Protein AF-A0A9P0MQC0-F1 (afdb_monomer_lite)

pLDDT: mean 71.89, std 24.65, range [34.47, 98.44]

Organism: Nezara viridula (NCBI:txid85310)

Foldseek 3Di:
DDDPPDPPPPPPPPPPPDPPDDDDDDDDPPPPPDDPPPDPPDDPPPPDDPDDDDDDPDDDDPDDDPPPPPDDPPPPPPPPPPPPPPDDPPPDPPDPPDPPDDDDPPPPPDDDDDPDDDDDDPPDPPPPPCPVVVVVVVVVVVCVVVVVVVVVVVVVVVVVVVVVVVVVVVVVVVVVVVVVVVVVVVVVVVVVVVVVVVVVVVVVVVVVVVVVVVVVVVVVVVVVVVVVVVVVVVVVVVVVVVVVVVVVVVVVVVVVVVVVVVVVVVVVVVVVVVVVVVVVD

Radius of gyration: 61.84 Å; chains: 1; bounding box: 119×53×212 Å

Structure (mmCIF, N/CA/C/O backbone):
data_AF-A0A9P0MQC0-F1
#
_entry.id   AF-A0A9P0MQC0-F1
#
loop_
_atom_site.group_PDB
_atom_site.id
_atom_site.type_symbol
_atom_site.label_atom_id
_atom_site.label_alt_id
_atom_site.label_comp_id
_atom_site.label_asym_id
_atom_site.label_entity_id
_atom_site.label_seq_id
_atom_site.pdbx_PDB_ins_code
_atom_site.Cartn_x
_atom_site.Cartn_y
_atom_site.Cartn_z
_atom_site.occupancy
_atom_site.B_iso_or_equiv
_atom_site.auth_seq_id
_atom_site.auth_comp_id
_atom_site.auth_asym_id
_atom_site.auth_atom_id
_atom_site.pdbx_PDB_model_num
ATOM 1 N N . MET A 1 1 ? 40.385 19.032 -12.160 1.00 47.50 1 MET A N 1
ATOM 2 C CA . MET A 1 1 ? 39.204 18.199 -11.876 1.00 47.50 1 MET A CA 1
ATOM 3 C C . MET A 1 1 ? 38.185 18.615 -12.908 1.00 47.50 1 MET A C 1
ATOM 5 O O . MET A 1 1 ? 37.696 19.729 -12.825 1.00 47.50 1 MET A O 1
ATOM 9 N N . ALA A 1 2 ? 38.098 17.849 -13.993 1.00 46.12 2 ALA A N 1
ATOM 10 C CA . ALA A 1 2 ? 37.191 18.139 -15.093 1.00 46.12 2 ALA A CA 1
ATOM 11 C C . ALA A 1 2 ? 35.882 17.422 -14.778 1.00 46.12 2 ALA A C 1
ATOM 13 O O . ALA A 1 2 ? 35.897 16.207 -14.591 1.00 46.12 2 ALA A O 1
ATOM 14 N N . ASP A 1 3 ? 34.808 18.191 -14.649 1.00 50.75 3 ASP A N 1
ATOM 15 C CA . ASP A 1 3 ? 33.467 17.667 -14.445 1.00 50.75 3 ASP A CA 1
ATOM 16 C C . ASP A 1 3 ? 33.065 16.854 -15.682 1.00 50.75 3 ASP A C 1
ATOM 18 O O . ASP A 1 3 ? 33.051 17.365 -16.806 1.00 50.75 3 ASP A O 1
ATOM 22 N N . GLU A 1 4 ? 32.795 15.565 -15.476 1.00 53.88 4 GLU A N 1
ATOM 23 C CA . GLU A 1 4 ? 32.241 14.675 -16.491 1.00 53.88 4 GLU A CA 1
ATOM 24 C C . GLU A 1 4 ? 30.843 15.171 -16.867 1.00 53.88 4 GLU A C 1
ATOM 26 O O . GLU A 1 4 ? 29.868 15.038 -16.126 1.00 53.88 4 GLU A O 1
ATOM 31 N N . ILE A 1 5 ? 30.761 15.783 -18.045 1.00 48.47 5 ILE A N 1
ATOM 32 C CA . ILE A 1 5 ? 29.510 16.162 -18.687 1.00 48.47 5 ILE A CA 1
ATOM 33 C C . ILE A 1 5 ? 28.820 14.862 -19.097 1.00 48.47 5 ILE A C 1
ATOM 35 O O . ILE A 1 5 ? 29.138 14.277 -20.128 1.00 48.47 5 ILE A O 1
ATOM 39 N N . ASN A 1 6 ? 27.893 14.401 -18.260 1.00 51.69 6 ASN A N 1
ATOM 40 C CA . ASN A 1 6 ? 27.004 13.285 -18.558 1.00 51.69 6 ASN A CA 1
ATOM 41 C C . ASN A 1 6 ? 26.183 13.640 -19.815 1.00 51.69 6 ASN A C 1
ATOM 43 O O . ASN A 1 6 ? 25.407 14.605 -19.760 1.00 51.69 6 ASN A O 1
ATOM 47 N N . PRO A 1 7 ? 26.322 12.927 -20.951 1.00 52.47 7 PRO A N 1
ATOM 48 C CA . PRO A 1 7 ? 25.478 13.159 -22.111 1.00 52.47 7 PRO A CA 1
ATOM 49 C C . PRO A 1 7 ? 24.080 12.624 -21.790 1.00 52.47 7 PRO A C 1
ATOM 51 O O . PRO A 1 7 ? 23.736 11.479 -22.068 1.00 52.47 7 PRO A O 1
ATOM 54 N N . SER A 1 8 ? 23.263 13.470 -21.161 1.00 47.59 8 SER A N 1
ATOM 55 C CA . SER A 1 8 ? 21.821 13.272 -21.063 1.00 47.59 8 SER A CA 1
ATOM 56 C C . SER A 1 8 ? 21.294 13.129 -22.487 1.00 47.59 8 SER A C 1
ATOM 58 O O . SER A 1 8 ? 21.223 14.116 -23.214 1.00 47.59 8 SER A O 1
ATOM 60 N N . CYS A 1 9 ? 21.002 11.900 -22.921 1.00 47.41 9 CYS A N 1
ATOM 61 C CA . CYS A 1 9 ? 20.267 11.650 -24.152 1.00 47.41 9 CYS A CA 1
ATOM 62 C C . CYS A 1 9 ? 18.858 12.224 -23.955 1.00 47.41 9 CYS A C 1
ATOM 64 O O . CYS A 1 9 ? 18.076 11.638 -23.198 1.00 47.41 9 CYS A O 1
ATOM 66 N N . PRO A 1 10 ? 18.494 13.347 -24.601 1.00 46.25 10 PRO A N 1
ATOM 67 C CA . PRO A 1 10 ? 17.162 13.893 -24.469 1.00 46.25 10 PRO A CA 1
ATOM 68 C C . PRO A 1 10 ? 16.253 13.046 -25.357 1.00 46.25 10 PRO A C 1
ATOM 70 O O . PRO A 1 10 ? 15.993 13.374 -26.514 1.00 46.25 10 PRO A O 1
ATOM 73 N N . ILE A 1 11 ? 15.786 11.912 -24.839 1.00 48.28 11 ILE A N 1
ATOM 74 C CA . ILE A 1 11 ? 14.646 11.231 -25.436 1.00 48.28 11 ILE A CA 1
ATOM 75 C C . ILE A 1 11 ? 13.421 12.009 -24.959 1.00 48.28 11 ILE A C 1
ATOM 77 O O . ILE A 1 11 ? 12.886 11.765 -23.880 1.00 48.28 11 ILE A O 1
ATOM 81 N N . HIS A 1 12 ? 12.997 12.996 -25.750 1.00 40.16 12 HIS A N 1
ATOM 82 C CA . HIS A 1 12 ? 11.648 13.543 -25.653 1.00 40.16 12 HIS A CA 1
ATOM 83 C C . HIS A 1 12 ? 10.663 12.449 -26.073 1.00 40.16 12 HIS A C 1
ATOM 85 O O . HIS A 1 12 ? 10.213 12.398 -27.216 1.00 40.16 12 HIS A O 1
ATOM 91 N N . ILE A 1 13 ? 10.334 11.555 -25.140 1.00 44.53 13 ILE A N 1
ATOM 92 C CA . ILE A 1 13 ? 9.117 10.759 -25.234 1.00 44.53 13 ILE A CA 1
ATOM 93 C C . ILE A 1 13 ? 7.990 11.752 -24.965 1.00 44.53 13 ILE A C 1
ATOM 95 O O . ILE A 1 13 ? 7.677 12.064 -23.818 1.00 44.53 13 ILE A O 1
ATOM 99 N N . LYS A 1 14 ? 7.432 12.333 -26.033 1.00 37.75 14 LYS A N 1
ATOM 100 C CA . LYS A 1 14 ? 6.115 12.955 -25.936 1.00 37.75 14 LYS A CA 1
ATOM 101 C C . LYS A 1 14 ? 5.183 11.841 -25.479 1.00 37.75 14 LYS A C 1
ATOM 103 O O . LYS A 1 14 ? 4.999 10.879 -26.220 1.00 37.75 14 LYS A O 1
ATOM 108 N N . MET A 1 15 ? 4.653 11.947 -24.264 1.00 38.06 15 MET A N 1
ATOM 109 C CA . MET A 1 15 ? 3.457 11.195 -23.916 1.00 38.06 15 MET A CA 1
ATOM 110 C C . MET A 1 15 ? 2.392 11.681 -24.895 1.00 38.06 15 MET A C 1
ATOM 112 O O . MET A 1 15 ? 1.961 12.829 -24.828 1.00 38.06 15 MET A O 1
ATOM 116 N N . VAL A 1 16 ? 2.120 10.873 -25.915 1.00 38.28 16 VAL A N 1
ATOM 117 C CA . VAL A 1 16 ? 1.027 11.123 -26.844 1.00 38.28 16 VAL A CA 1
ATOM 118 C C . VAL A 1 16 ? -0.228 10.902 -26.018 1.00 38.28 16 VAL A C 1
ATOM 120 O O . VAL A 1 16 ? -0.514 9.773 -25.632 1.00 38.28 16 VAL A O 1
ATOM 123 N N . GLU A 1 17 ? -0.919 11.991 -25.684 1.00 41.72 17 GLU A N 1
ATOM 124 C CA . GLU A 1 17 ? -2.323 11.924 -25.297 1.00 41.72 17 GLU A CA 1
ATOM 125 C C . GLU A 1 17 ? -3.046 11.148 -26.399 1.00 41.72 17 GLU A C 1
ATOM 127 O O . GLU A 1 17 ? -2.961 11.504 -27.576 1.00 41.72 17 GLU A O 1
ATOM 132 N N . GLU A 1 18 ? -3.672 10.035 -26.030 1.00 39.91 18 GLU A N 1
ATOM 133 C CA . GLU A 1 18 ? -4.422 9.188 -26.946 1.00 39.91 18 GLU A CA 1
ATOM 134 C C . GLU A 1 18 ? -5.561 9.996 -27.587 1.00 39.91 18 GLU A C 1
ATOM 136 O O . GLU A 1 18 ? -6.653 10.137 -27.033 1.00 39.91 18 GLU A O 1
ATOM 141 N N . GLU A 1 19 ? -5.332 10.518 -28.795 1.00 42.25 19 GLU A N 1
ATOM 142 C CA . GLU A 1 19 ? -6.420 10.854 -29.704 1.00 42.25 19 GLU A CA 1
ATOM 143 C C . GLU A 1 19 ? -7.171 9.556 -30.014 1.00 42.25 19 GLU A C 1
ATOM 145 O O . GLU A 1 19 ? -6.673 8.663 -30.702 1.00 42.25 19 GLU A O 1
ATOM 150 N N . LYS A 1 20 ? -8.389 9.446 -29.475 1.00 40.62 20 LYS A N 1
ATOM 151 C CA . LYS A 1 20 ? -9.342 8.378 -29.784 1.00 40.62 20 LYS A CA 1
ATOM 152 C C . LYS A 1 20 ? -9.687 8.423 -31.270 1.00 40.62 20 LYS A C 1
ATOM 154 O O . LYS A 1 20 ? -10.609 9.123 -31.689 1.00 40.62 20 LYS A O 1
ATOM 159 N N . ILE A 1 21 ? -8.963 7.652 -32.070 1.00 38.53 21 ILE A N 1
ATOM 160 C CA . ILE A 1 21 ? -9.333 7.379 -33.453 1.00 38.53 21 ILE A CA 1
ATOM 161 C C . ILE A 1 21 ? -10.473 6.355 -33.427 1.00 38.53 21 ILE A C 1
ATOM 163 O O . ILE A 1 21 ? -10.262 5.166 -33.194 1.00 38.53 21 ILE A O 1
ATOM 167 N N . TYR A 1 22 ? -11.697 6.834 -33.650 1.00 42.88 22 TYR A N 1
ATOM 168 C CA . TYR A 1 22 ? -12.866 5.994 -33.892 1.00 42.88 22 TYR A CA 1
ATOM 169 C C . TYR A 1 22 ? -12.752 5.354 -35.281 1.00 42.88 22 TYR A C 1
ATOM 171 O O . TYR A 1 22 ? -12.875 6.038 -36.298 1.00 42.88 22 TYR A O 1
ATOM 179 N N . PHE A 1 23 ? -12.558 4.038 -35.320 1.00 37.25 23 PHE A N 1
ATOM 180 C CA . PHE A 1 23 ? -12.848 3.216 -36.493 1.00 37.25 23 PHE A CA 1
ATOM 181 C C . PHE A 1 23 ? -14.046 2.313 -36.195 1.00 37.25 23 PHE A C 1
ATOM 183 O O . PHE A 1 23 ? -14.257 1.894 -35.061 1.00 37.25 23 PHE A O 1
ATOM 190 N N . GLY A 1 24 ? -14.864 2.129 -37.229 1.00 44.16 24 GLY A N 1
ATOM 191 C CA . GLY A 1 24 ? -16.259 1.728 -37.141 1.00 44.16 24 GL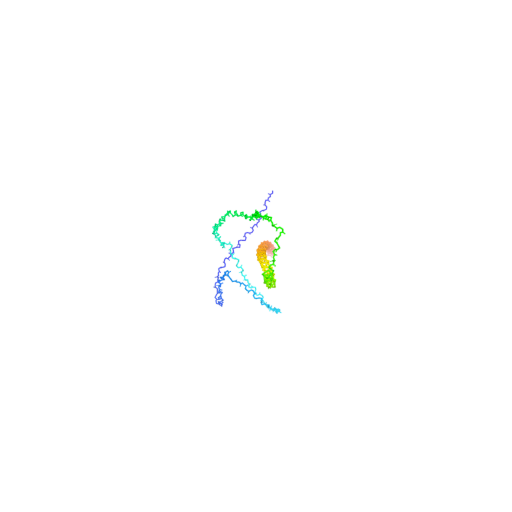Y A CA 1
ATOM 192 C C . GLY A 1 24 ? -16.535 0.302 -36.671 1.00 44.16 24 GLY A C 1
ATOM 193 O O . GLY A 1 24 ? -15.700 -0.594 -36.762 1.00 44.16 24 GLY A O 1
ATOM 194 N N . ASP A 1 25 ? -17.789 0.165 -36.245 1.00 50.53 25 ASP A N 1
ATOM 195 C CA . ASP A 1 25 ? -18.644 -1.018 -36.288 1.00 50.53 25 ASP A CA 1
ATOM 196 C C . ASP A 1 25 ? -18.106 -2.305 -35.660 1.00 50.53 25 ASP A C 1
ATOM 198 O O . ASP A 1 25 ? -17.910 -3.283 -36.365 1.00 50.53 25 ASP A O 1
ATOM 202 N N . HIS A 1 26 ? -17.993 -2.351 -34.327 1.00 41.09 26 HIS A N 1
ATOM 203 C CA . HIS A 1 26 ? -18.242 -3.580 -33.563 1.00 41.09 26 HIS A CA 1
ATOM 204 C C . HIS A 1 26 ? -18.725 -3.259 -32.137 1.00 41.09 26 HIS A C 1
ATOM 206 O O . HIS A 1 26 ? -18.062 -2.550 -31.386 1.00 41.09 26 HIS A O 1
ATOM 212 N N . ASP A 1 27 ? -19.917 -3.773 -31.823 1.00 41.66 27 ASP A N 1
ATOM 213 C CA . ASP A 1 27 ? -20.561 -3.968 -30.519 1.00 41.66 27 ASP A CA 1
ATOM 214 C C . ASP A 1 27 ? -20.263 -2.948 -29.408 1.00 41.66 27 ASP A C 1
ATOM 216 O O . ASP A 1 27 ? -19.303 -3.038 -28.643 1.00 41.66 27 ASP A O 1
ATOM 220 N N . HIS A 1 28 ? -21.198 -2.007 -29.258 1.00 37.66 28 HIS A N 1
ATOM 221 C CA . HIS A 1 28 ? -21.284 -1.105 -28.118 1.00 37.66 28 HIS A CA 1
ATOM 222 C C . HIS A 1 28 ? -21.472 -1.882 -26.807 1.00 37.66 28 HIS A C 1
ATOM 224 O O . HIS A 1 28 ? -22.593 -2.185 -26.393 1.00 37.66 28 HIS A O 1
ATOM 230 N N . VAL A 1 29 ? -20.376 -2.126 -26.090 1.00 38.38 29 VAL A N 1
ATOM 231 C CA . VAL A 1 29 ? -20.431 -2.328 -24.641 1.00 38.38 29 VAL A CA 1
ATOM 232 C C . VAL A 1 29 ? -20.720 -0.962 -24.024 1.00 38.38 29 VAL A C 1
ATOM 234 O O . VAL A 1 29 ? -19.830 -0.133 -23.847 1.00 38.38 29 VAL A O 1
ATOM 237 N N . HIS A 1 30 ? -21.995 -0.703 -23.730 1.00 34.47 30 HIS A N 1
ATOM 238 C CA . HIS A 1 30 ? -22.385 0.385 -22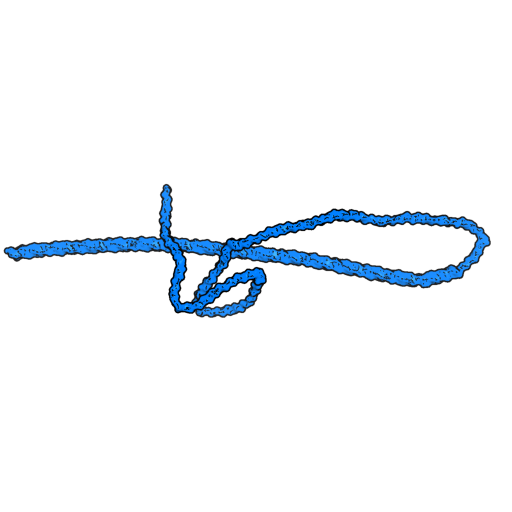.841 1.00 34.47 30 HIS A CA 1
ATOM 239 C C . HIS A 1 30 ? -21.794 0.106 -21.458 1.00 34.47 30 HIS A C 1
ATOM 241 O O . HIS A 1 30 ? -22.385 -0.598 -20.641 1.00 34.47 30 HIS A O 1
ATOM 247 N N . MET A 1 31 ? -20.617 0.662 -21.195 1.00 39.50 31 MET A N 1
ATOM 248 C CA . MET A 1 31 ? -20.091 0.759 -19.846 1.00 39.50 31 MET A CA 1
ATOM 249 C C . MET A 1 31 ? -20.909 1.842 -19.139 1.00 39.50 31 MET A C 1
ATOM 251 O O . MET A 1 31 ? -20.665 3.038 -19.295 1.00 39.50 31 MET A O 1
ATOM 255 N N . LYS A 1 32 ? -21.972 1.420 -18.448 1.00 37.88 32 LYS A N 1
ATOM 256 C CA . LYS A 1 32 ? -22.664 2.277 -17.490 1.00 37.88 32 LYS A CA 1
ATOM 257 C C . LYS A 1 32 ? -21.665 2.596 -16.386 1.00 37.88 32 LYS A C 1
ATOM 259 O O . LYS A 1 32 ? -21.250 1.708 -15.651 1.00 37.88 32 LYS A O 1
ATOM 264 N N . GLN A 1 33 ? -21.268 3.855 -16.310 1.00 41.78 33 GLN A N 1
ATOM 265 C CA . GLN A 1 33 ? -20.606 4.405 -15.142 1.00 41.78 33 GLN A CA 1
ATOM 266 C C . GLN A 1 33 ? -21.682 4.506 -14.055 1.00 41.78 33 GLN A C 1
ATOM 268 O O . GLN A 1 33 ? -22.470 5.448 -14.036 1.00 41.78 33 GLN A O 1
ATOM 273 N N . GLU A 1 34 ? -21.808 3.464 -13.236 1.00 37.22 34 GLU A N 1
ATOM 274 C CA . GLU A 1 34 ? -22.565 3.550 -11.991 1.00 37.22 34 GLU A CA 1
ATOM 275 C C . GLU A 1 34 ? -21.700 4.343 -11.008 1.00 37.22 34 GLU A C 1
ATOM 277 O O . GLU A 1 34 ? -20.669 3.865 -10.538 1.00 37.22 34 GLU A O 1
ATOM 282 N N . GLU A 1 35 ? -22.080 5.600 -10.768 1.00 35.62 35 GLU A N 1
ATOM 283 C CA . GLU A 1 35 ? -21.571 6.375 -9.640 1.00 35.62 35 GLU A CA 1
ATOM 284 C C . GLU A 1 35 ? -21.879 5.601 -8.358 1.00 35.62 35 GLU A C 1
ATOM 286 O O . GLU A 1 35 ? -23.035 5.441 -7.962 1.00 35.62 35 GLU A O 1
ATOM 291 N N . LEU A 1 36 ? -20.828 5.089 -7.720 1.00 36.19 36 LEU A N 1
ATOM 292 C CA . LEU A 1 36 ? -20.925 4.449 -6.421 1.00 36.19 36 LEU A CA 1
ATOM 293 C C . LEU A 1 36 ? -21.107 5.555 -5.369 1.00 36.19 36 LEU A C 1
ATOM 295 O O . LEU A 1 36 ? -20.140 6.086 -4.826 1.00 36.19 36 LEU A O 1
ATOM 299 N N . ILE A 1 37 ? -22.358 5.938 -5.117 1.00 35.94 37 ILE A N 1
ATOM 300 C CA . ILE A 1 37 ? -22.724 6.769 -3.967 1.00 35.94 37 ILE A CA 1
ATOM 301 C C . ILE A 1 37 ? -22.569 5.880 -2.731 1.00 35.94 37 ILE A C 1
ATOM 303 O O . ILE A 1 37 ? -23.390 5.001 -2.471 1.00 35.94 37 ILE A O 1
ATOM 307 N N . ILE A 1 38 ? -21.464 6.052 -2.008 1.00 36.72 38 ILE A N 1
ATOM 308 C CA . ILE A 1 38 ? -21.244 5.386 -0.725 1.00 36.72 38 ILE A CA 1
ATOM 309 C C . ILE A 1 38 ? -22.009 6.190 0.329 1.00 36.72 38 ILE A C 1
ATOM 311 O O . ILE A 1 38 ? -21.487 7.159 0.874 1.00 36.72 38 ILE A O 1
ATOM 315 N N . ASP A 1 39 ? -23.252 5.792 0.599 1.00 35.53 39 ASP A N 1
ATOM 316 C CA . ASP A 1 39 ? -23.984 6.255 1.779 1.00 35.53 39 ASP A CA 1
ATOM 317 C C . ASP A 1 39 ? -23.298 5.697 3.038 1.00 35.53 39 ASP A C 1
ATOM 319 O O . ASP A 1 39 ? -23.148 4.477 3.197 1.00 35.53 39 ASP A O 1
ATOM 323 N N . GLU A 1 40 ? -22.903 6.597 3.944 1.00 48.53 40 GLU A N 1
ATOM 324 C CA . GLU A 1 40 ? -22.130 6.339 5.173 1.00 48.53 40 GLU A CA 1
ATOM 325 C C . GLU A 1 40 ? -22.808 5.377 6.178 1.00 48.53 40 GLU A C 1
ATOM 327 O O . GLU A 1 40 ? -22.198 4.991 7.175 1.00 48.53 40 GLU A O 1
ATOM 332 N N . GLU A 1 41 ? -24.035 4.920 5.913 1.00 46.44 41 GLU A N 1
ATOM 333 C CA . GLU A 1 41 ? -24.783 3.987 6.772 1.00 46.44 41 GLU A CA 1
ATOM 334 C C . GLU A 1 41 ? -24.812 2.530 6.269 1.00 46.44 41 GLU A C 1
ATOM 336 O O . GLU A 1 41 ? -25.370 1.645 6.927 1.00 46.44 41 GLU A O 1
ATOM 341 N N . SER A 1 42 ? -24.192 2.223 5.129 1.00 40.66 42 SER A N 1
ATOM 342 C CA . SER A 1 42 ? -24.232 0.867 4.569 1.00 40.66 42 SER A CA 1
ATOM 343 C C . SER A 1 42 ? -23.200 -0.072 5.227 1.00 40.66 42 SER A C 1
ATOM 345 O O . SER A 1 42 ? -22.034 -0.169 4.847 1.00 40.66 42 SER A O 1
ATOM 347 N N . MET A 1 43 ? -23.645 -0.815 6.250 1.00 43.34 43 MET A N 1
ATOM 348 C CA . MET A 1 43 ? -22.911 -1.961 6.801 1.00 43.34 43 MET A CA 1
ATOM 349 C C . MET A 1 43 ? -22.615 -2.978 5.689 1.00 43.34 43 MET A C 1
ATOM 351 O O . MET A 1 43 ? -23.521 -3.638 5.179 1.00 43.34 43 MET A O 1
ATOM 355 N N . ILE A 1 44 ? -21.336 -3.163 5.360 1.00 38.41 44 ILE A N 1
ATOM 356 C CA . ILE A 1 44 ? -20.878 -4.251 4.492 1.00 38.41 44 ILE A CA 1
ATOM 357 C C . ILE A 1 44 ? -21.123 -5.576 5.228 1.00 38.41 44 ILE A C 1
ATOM 359 O O . ILE A 1 44 ? -20.325 -6.009 6.064 1.00 38.41 44 ILE A O 1
ATOM 363 N N . ALA A 1 45 ? -22.243 -6.230 4.929 1.00 39.16 45 ALA A N 1
ATOM 364 C CA . ALA A 1 45 ? -22.458 -7.624 5.275 1.00 39.16 45 ALA A CA 1
ATOM 365 C C . ALA A 1 45 ? -21.620 -8.483 4.319 1.00 39.16 45 ALA A C 1
ATOM 367 O O . ALA A 1 45 ? -22.057 -8.829 3.223 1.00 39.16 45 ALA A O 1
ATOM 368 N N . VAL A 1 46 ? -20.394 -8.817 4.729 1.00 36.69 46 VAL A N 1
ATOM 369 C CA . VAL A 1 46 ? -19.576 -9.824 4.043 1.00 36.69 46 VAL A CA 1
ATOM 370 C C . VAL A 1 46 ? -20.228 -11.184 4.285 1.00 36.69 46 VAL A C 1
ATOM 372 O O . VAL A 1 46 ? -19.991 -11.840 5.299 1.00 36.69 46 VAL A O 1
ATOM 375 N N . LYS A 1 47 ? -21.110 -11.588 3.373 1.00 36.38 47 LYS A N 1
ATOM 376 C CA . LYS A 1 47 ? -21.638 -12.947 3.320 1.00 36.38 47 LYS A CA 1
ATOM 377 C C . LYS A 1 47 ? -20.560 -13.807 2.660 1.00 36.38 47 LYS A C 1
ATOM 379 O O . LYS A 1 47 ? -20.372 -13.744 1.453 1.00 36.38 47 LYS A O 1
ATOM 384 N N . GLY A 1 48 ? -19.792 -14.524 3.477 1.00 39.53 48 GLY A N 1
ATOM 385 C CA . GLY A 1 48 ? -18.812 -15.492 2.995 1.00 39.53 48 GLY A CA 1
ATOM 386 C C . GLY A 1 48 ? -19.532 -16.658 2.330 1.00 39.53 48 GLY A C 1
ATOM 387 O O . GLY A 1 48 ? -20.113 -17.492 3.020 1.00 39.53 48 GLY A O 1
ATOM 388 N N . GLU A 1 49 ? -19.522 -16.685 1.003 1.00 37.84 49 GLU A N 1
ATOM 389 C CA . GLU A 1 49 ? -19.788 -17.894 0.233 1.00 37.84 49 GLU A CA 1
ATOM 390 C C . GLU A 1 49 ? -18.435 -18.572 -0.008 1.00 37.84 49 GLU A C 1
ATOM 392 O O . GLU A 1 49 ? -17.544 -18.026 -0.655 1.00 37.84 49 GLU A O 1
ATOM 397 N N . GLU A 1 50 ? -18.251 -19.728 0.631 1.00 43.16 50 GLU A N 1
ATOM 398 C CA . GLU A 1 50 ? -17.138 -20.638 0.375 1.00 43.16 50 GLU A CA 1
ATOM 399 C C . GLU A 1 50 ? -17.369 -21.270 -1.000 1.00 43.16 50 GLU A C 1
ATOM 401 O O . GLU A 1 50 ? -18.166 -22.194 -1.149 1.00 43.16 50 GLU A O 1
ATOM 406 N N . GLU A 1 51 ? -16.711 -20.724 -2.020 1.00 43.28 51 GLU A N 1
ATOM 407 C CA . GLU A 1 51 ? -16.711 -21.292 -3.363 1.00 43.28 51 GLU A CA 1
ATOM 408 C C . GLU A 1 51 ? -15.552 -22.297 -3.467 1.00 43.28 51 GLU A C 1
ATOM 410 O O . GLU A 1 51 ? -14.371 -21.940 -3.408 1.00 43.28 51 GLU A O 1
ATOM 415 N N . GLU A 1 52 ? -15.895 -23.584 -3.552 1.00 43.44 52 GLU A N 1
ATOM 416 C CA . GLU A 1 52 ? -14.949 -24.663 -3.828 1.00 43.44 52 GLU A CA 1
ATOM 417 C C . GLU A 1 52 ? -14.357 -24.471 -5.232 1.00 43.44 52 GLU A C 1
ATOM 419 O O . GLU A 1 52 ? -15.027 -24.643 -6.250 1.00 43.44 52 GLU A O 1
ATOM 424 N N . VAL A 1 53 ? -13.078 -24.097 -5.291 1.00 44.75 53 VAL A N 1
ATOM 425 C CA . VAL A 1 53 ? -12.341 -23.933 -6.548 1.00 44.75 53 VAL A CA 1
ATOM 426 C C . VAL A 1 53 ? -11.968 -25.311 -7.102 1.00 44.75 53 VAL A C 1
ATOM 428 O O . VAL A 1 53 ? -10.966 -25.913 -6.707 1.00 44.75 53 VAL A O 1
ATOM 431 N N . GLU A 1 54 ? -12.760 -25.811 -8.053 1.00 42.50 54 GLU A N 1
ATOM 432 C CA . GLU A 1 54 ? -12.340 -26.888 -8.953 1.00 42.50 54 GLU A CA 1
ATOM 433 C C . GLU A 1 54 ? -11.265 -26.364 -9.918 1.00 42.50 54 GLU A C 1
ATOM 435 O O . GLU A 1 54 ? -11.500 -25.524 -10.789 1.00 42.50 54 GLU A O 1
ATOM 440 N N . ASN A 1 55 ? -10.048 -26.883 -9.757 1.00 41.91 55 ASN A N 1
ATOM 441 C CA . ASN A 1 55 ? -8.906 -26.586 -10.614 1.00 41.91 55 ASN A CA 1
ATOM 442 C C . ASN A 1 55 ? -9.117 -27.156 -12.023 1.00 41.91 55 ASN A C 1
ATOM 444 O O . ASN A 1 55 ? -8.770 -28.309 -12.284 1.00 41.91 55 ASN A O 1
ATOM 448 N N . ASN A 1 56 ? -9.607 -26.332 -12.949 1.00 43.75 56 ASN A N 1
ATOM 449 C CA . ASN A 1 56 ? -9.586 -26.647 -14.373 1.00 43.75 56 ASN A CA 1
ATOM 450 C C . ASN A 1 56 ? -8.421 -25.916 -15.059 1.00 43.75 56 ASN A C 1
ATOM 452 O O . ASN A 1 56 ? -8.404 -24.695 -15.210 1.00 43.75 56 ASN A O 1
ATOM 456 N N . TYR A 1 57 ? -7.407 -26.693 -15.439 1.00 48.12 57 TYR A N 1
ATOM 457 C CA . TYR A 1 57 ? -6.240 -26.244 -16.192 1.00 48.12 57 TYR A CA 1
ATOM 458 C C . TYR A 1 57 ? -6.639 -25.917 -17.637 1.00 48.12 57 TYR A C 1
ATOM 460 O O . TYR A 1 57 ? -7.081 -26.799 -18.370 1.00 48.12 57 TYR A O 1
ATOM 468 N N . GLY A 1 58 ? -6.381 -24.682 -18.071 1.00 50.34 58 GLY A N 1
ATOM 469 C CA . GLY A 1 58 ? -6.325 -24.325 -19.491 1.00 50.34 58 GLY A CA 1
ATOM 470 C C . GLY A 1 58 ? -7.363 -23.294 -19.917 1.00 50.34 58 GLY A C 1
ATOM 471 O O . GLY A 1 58 ? -8.413 -23.632 -20.447 1.00 50.34 58 GLY A O 1
ATOM 472 N N . GLY A 1 59 ? -7.029 -22.017 -19.760 1.00 45.12 59 GLY A N 1
ATOM 473 C CA . GLY A 1 59 ? -7.813 -20.927 -20.328 1.00 45.12 59 GLY A CA 1
ATOM 474 C C . GLY A 1 59 ? -7.081 -19.609 -20.153 1.00 45.12 59 GLY A C 1
ATOM 475 O O . GLY A 1 59 ? -6.695 -19.262 -19.044 1.00 45.12 59 GLY A O 1
ATOM 476 N N . HIS A 1 60 ? -6.831 -18.920 -21.263 1.00 45.41 60 HIS A N 1
ATOM 477 C CA . HIS A 1 60 ? -6.124 -17.646 -21.332 1.00 45.41 60 HIS A CA 1
ATOM 478 C C . HIS A 1 60 ? -6.616 -16.652 -20.269 1.00 45.41 60 HIS A C 1
ATOM 480 O O . HIS A 1 60 ? -7.779 -16.252 -20.265 1.00 45.41 60 HIS A O 1
ATOM 486 N N . ALA A 1 61 ? -5.708 -16.243 -19.382 1.00 40.50 61 ALA A N 1
ATOM 487 C CA . ALA A 1 61 ? -5.961 -15.208 -18.395 1.00 40.50 61 ALA A CA 1
ATOM 488 C C . ALA A 1 61 ? -6.052 -13.846 -19.098 1.00 40.50 61 ALA A C 1
ATOM 490 O O . ALA A 1 61 ? -5.036 -13.234 -19.424 1.00 40.50 61 ALA A O 1
ATOM 491 N N . ASN A 1 62 ? -7.275 -13.370 -19.329 1.00 43.47 62 ASN A N 1
ATOM 492 C CA . ASN A 1 62 ? -7.525 -11.950 -19.546 1.00 43.47 62 ASN A CA 1
ATOM 493 C C . ASN A 1 62 ? -7.462 -11.263 -18.181 1.00 43.47 62 ASN A C 1
ATOM 495 O O . ASN A 1 62 ? -8.407 -11.324 -17.395 1.00 43.47 62 ASN A O 1
ATOM 499 N N . VAL A 1 63 ? -6.324 -10.636 -17.896 1.00 43.59 63 VAL A N 1
ATOM 500 C CA . VAL A 1 63 ? -6.155 -9.759 -16.737 1.00 43.59 63 VAL A CA 1
ATOM 501 C C . VAL A 1 63 ? -6.981 -8.502 -17.000 1.00 43.59 63 VAL A C 1
ATOM 503 O O . VAL A 1 63 ? -6.581 -7.635 -17.773 1.00 43.59 63 VAL A O 1
ATOM 506 N N . LYS A 1 64 ? -8.170 -8.418 -16.396 1.00 47.69 64 LYS A N 1
ATOM 507 C CA . LYS A 1 64 ? -8.894 -7.151 -16.286 1.00 47.69 64 LYS A CA 1
ATOM 508 C C . LYS A 1 64 ? -8.142 -6.285 -15.278 1.00 47.69 64 LYS A C 1
ATOM 510 O O . LYS A 1 64 ? -8.081 -6.626 -14.101 1.00 47.69 64 LYS A O 1
ATOM 515 N N . HIS A 1 65 ? -7.546 -5.196 -15.750 1.00 42.97 65 HIS A N 1
ATOM 516 C CA . HIS A 1 65 ? -7.082 -4.121 -14.883 1.00 42.97 65 HIS A CA 1
ATOM 517 C C . HIS A 1 65 ? -8.314 -3.404 -14.319 1.00 42.97 65 HIS A C 1
ATOM 519 O O . HIS A 1 65 ? -8.936 -2.602 -15.007 1.00 42.97 65 HIS A O 1
ATOM 525 N N . GLU A 1 66 ? -8.692 -3.722 -13.083 1.00 46.94 66 GLU A N 1
ATOM 526 C CA . GLU A 1 66 ? -9.487 -2.801 -12.273 1.00 46.94 66 GLU A CA 1
ATOM 527 C C . GLU A 1 66 ? -8.551 -1.681 -11.813 1.00 46.94 66 GLU A C 1
ATOM 529 O O . GLU A 1 66 ? -7.659 -1.882 -10.985 1.00 46.94 66 GLU A O 1
ATOM 534 N N . GLU A 1 67 ? -8.712 -0.503 -12.409 1.00 44.44 67 GLU A N 1
ATOM 535 C CA . GLU A 1 67 ? -8.096 0.720 -11.913 1.00 44.44 67 GLU A CA 1
ATOM 536 C C . GLU A 1 67 ? -8.752 1.080 -10.577 1.00 44.44 67 GLU A C 1
ATOM 538 O O . GLU A 1 67 ? -9.876 1.577 -10.513 1.00 44.44 67 GLU A O 1
ATOM 543 N N . LEU A 1 68 ? -8.040 0.805 -9.484 1.00 52.00 68 LEU A N 1
ATOM 544 C CA . LEU A 1 68 ? -8.342 1.368 -8.173 1.00 52.00 68 LEU A CA 1
ATOM 545 C C . LEU A 1 68 ? -8.111 2.883 -8.243 1.00 52.00 68 LEU A C 1
ATOM 547 O O . LEU A 1 68 ? -6.996 3.361 -8.028 1.00 52.00 68 LEU A O 1
ATOM 551 N N . LEU A 1 69 ? -9.171 3.630 -8.553 1.00 45.19 69 LEU A N 1
ATOM 552 C CA . LEU A 1 69 ? -9.245 5.073 -8.339 1.00 45.19 69 LEU A CA 1
ATOM 553 C C . LEU A 1 69 ? -9.082 5.335 -6.838 1.00 45.19 69 LEU A C 1
ATOM 555 O O . LEU A 1 69 ? -10.007 5.168 -6.046 1.00 45.19 69 LEU A O 1
ATOM 559 N N . ILE A 1 70 ? -7.863 5.699 -6.443 1.00 57.41 70 ILE A N 1
ATOM 560 C CA . ILE A 1 70 ? -7.591 6.285 -5.135 1.00 57.41 70 ILE A CA 1
ATOM 561 C C . ILE A 1 70 ? -8.174 7.702 -5.204 1.00 57.41 70 ILE A C 1
ATOM 563 O O . ILE A 1 70 ? -7.711 8.467 -6.048 1.00 57.41 70 ILE A O 1
ATOM 567 N N . PRO A 1 71 ? -9.185 8.057 -4.393 1.00 49.97 71 PRO A N 1
ATOM 568 C CA . PRO A 1 71 ? -9.722 9.411 -4.397 1.00 49.97 71 PRO A CA 1
ATOM 569 C C . PRO A 1 71 ? -8.612 10.400 -4.027 1.00 49.97 71 PRO A C 1
ATOM 571 O O . PRO A 1 71 ? -7.889 10.188 -3.049 1.00 49.97 71 PRO A O 1
ATOM 574 N N . ASP A 1 72 ? -8.467 11.443 -4.844 1.00 46.16 72 ASP A N 1
ATOM 575 C CA . ASP A 1 72 ? -7.469 12.493 -4.666 1.00 46.16 72 ASP A CA 1
ATOM 576 C C . ASP A 1 72 ? -7.617 13.156 -3.289 1.00 46.16 72 ASP A C 1
ATOM 578 O O . ASP A 1 72 ? -8.716 13.482 -2.835 1.00 46.16 72 ASP A O 1
ATOM 582 N N . GLU A 1 73 ? -6.483 13.366 -2.619 1.00 53.94 73 GLU A N 1
ATOM 583 C CA . GLU A 1 73 ? -6.367 13.834 -1.229 1.00 53.94 73 GLU A CA 1
ATOM 584 C C . GLU A 1 73 ? -6.823 15.299 -1.007 1.00 53.94 73 GLU A C 1
ATOM 586 O O . GLU A 1 73 ? -6.576 15.869 0.056 1.00 53.94 73 GLU A O 1
ATOM 591 N N . GLU A 1 74 ? -7.517 15.918 -1.968 1.00 48.03 74 GLU A N 1
ATOM 592 C CA . GLU A 1 74 ? -7.999 17.305 -1.882 1.00 48.03 74 GLU A CA 1
ATOM 593 C C . GLU A 1 74 ? -9.457 17.445 -1.420 1.00 48.03 74 GLU A C 1
ATOM 595 O O . GLU A 1 74 ? -9.881 18.547 -1.066 1.00 48.03 74 GLU A O 1
ATOM 600 N N . SER A 1 75 ? -10.223 16.356 -1.288 1.00 49.06 75 SER A N 1
ATOM 601 C CA . SER A 1 75 ? -11.512 16.396 -0.581 1.00 49.06 75 SER A CA 1
ATOM 602 C C . SER A 1 75 ? -11.305 16.290 0.937 1.00 49.06 75 SER A C 1
ATOM 604 O O . SER A 1 75 ? -11.820 15.388 1.603 1.00 49.06 75 SER A O 1
ATOM 606 N N . MET A 1 76 ? -10.524 17.212 1.504 1.00 44.12 76 MET A N 1
ATOM 607 C CA . MET A 1 76 ? -10.578 17.499 2.933 1.00 44.12 76 MET A CA 1
ATOM 608 C C . MET A 1 76 ? -11.973 18.046 3.234 1.00 44.12 76 MET A C 1
ATOM 610 O O . MET A 1 76 ? -12.256 19.228 3.030 1.00 44.12 76 MET A O 1
ATOM 614 N N . ILE A 1 77 ? -12.854 17.186 3.742 1.00 44.75 77 ILE A N 1
ATOM 615 C CA . ILE A 1 77 ? -14.018 17.633 4.499 1.00 44.75 77 ILE A CA 1
ATOM 616 C C . ILE A 1 77 ? -13.443 18.352 5.719 1.00 44.75 77 ILE A C 1
ATOM 618 O O . ILE A 1 77 ? -13.037 17.737 6.704 1.00 44.75 77 ILE A O 1
ATOM 622 N N . VAL A 1 78 ? -13.345 19.677 5.618 1.00 45.81 78 VAL A N 1
ATOM 623 C CA . VAL A 1 78 ? -13.156 20.560 6.762 1.00 45.81 78 VAL A CA 1
ATOM 624 C C . VAL A 1 78 ? -14.429 20.420 7.584 1.00 45.81 78 VAL A C 1
ATOM 626 O O . VAL A 1 78 ? -15.403 21.144 7.380 1.00 45.81 78 VAL A O 1
ATOM 629 N N . VAL A 1 79 ? -14.439 19.445 8.490 1.00 43.88 79 VAL A N 1
ATOM 630 C CA . VAL A 1 79 ? -15.376 19.432 9.605 1.00 43.88 79 VAL A CA 1
ATOM 631 C C . VAL A 1 79 ? -15.021 20.674 10.410 1.00 43.88 79 VAL A C 1
ATOM 633 O O . VAL A 1 79 ? -14.064 20.689 11.182 1.00 43.88 79 VAL A O 1
ATOM 636 N N . LYS A 1 80 ? -15.736 21.771 10.148 1.00 43.00 80 LYS A N 1
ATOM 637 C CA . LYS A 1 80 ? -15.816 22.880 11.088 1.00 43.00 80 LYS A CA 1
ATOM 638 C C . LYS A 1 80 ? -16.414 22.286 12.355 1.00 43.00 80 LYS A C 1
ATOM 640 O O . LYS A 1 80 ? -17.622 22.095 12.434 1.00 43.00 80 LYS A O 1
ATOM 645 N N . GLU A 1 81 ? -15.559 21.956 13.314 1.00 43.09 81 GLU A N 1
ATOM 646 C CA . GLU A 1 81 ? -15.965 21.837 14.705 1.00 43.09 81 GLU A CA 1
ATOM 647 C C . GLU A 1 81 ? -16.463 23.226 15.122 1.00 43.09 81 GLU A C 1
ATOM 649 O O . GLU A 1 81 ? -15.695 24.105 15.515 1.00 43.09 81 GLU A O 1
ATOM 654 N N . GLU A 1 82 ? -17.762 23.464 14.944 1.00 42.31 82 GLU A N 1
ATOM 655 C CA . GLU A 1 82 ? -18.467 24.478 15.712 1.00 42.31 82 GLU A CA 1
ATOM 656 C C . GLU A 1 82 ? -18.387 24.023 17.168 1.00 42.31 82 GLU A C 1
ATOM 658 O O . GLU A 1 82 ? -19.110 23.135 17.616 1.00 42.31 82 GLU A O 1
ATOM 663 N N . GLY A 1 83 ? -17.405 24.578 17.879 1.00 45.25 83 GLY A N 1
ATOM 664 C CA . GLY A 1 83 ? -17.280 24.447 19.316 1.00 45.25 83 GLY A CA 1
ATOM 665 C C . GLY A 1 83 ? -18.501 25.067 19.980 1.00 45.25 83 GLY A C 1
ATOM 666 O O . GLY A 1 83 ? -18.523 26.262 20.259 1.00 45.25 83 GLY A O 1
ATOM 667 N N . GLU A 1 84 ? -19.515 24.246 20.237 1.00 45.50 84 GLU A N 1
ATOM 668 C CA . GLU A 1 84 ? -20.476 24.517 21.295 1.00 45.50 84 GLU A CA 1
ATOM 669 C C . GLU A 1 84 ? -19.713 24.467 22.623 1.00 45.50 84 GLU A C 1
ATOM 671 O O . GLU A 1 84 ? -19.454 23.400 23.188 1.00 45.50 84 GLU A O 1
ATOM 676 N N . GLU A 1 85 ? -19.327 25.647 23.111 1.00 46.12 85 GLU A N 1
ATOM 677 C CA . GLU A 1 85 ? -19.003 25.874 24.515 1.00 46.12 85 GLU A CA 1
ATOM 678 C C . GLU A 1 85 ? -20.220 25.455 25.350 1.00 46.12 85 GLU A C 1
ATOM 680 O O . GLU A 1 85 ? -21.160 26.218 25.574 1.00 46.12 85 GLU A O 1
ATOM 685 N N . LYS A 1 86 ? -20.228 24.197 25.794 1.00 50.59 86 LYS A N 1
ATOM 686 C CA . LYS A 1 86 ? -21.108 23.756 26.870 1.00 50.59 86 LYS A CA 1
ATOM 687 C C . LYS A 1 86 ? -20.661 24.471 28.133 1.00 50.59 86 LYS A C 1
ATOM 689 O O . LYS A 1 86 ? -19.681 24.073 28.757 1.00 50.59 86 LYS A O 1
ATOM 694 N N . GLU A 1 87 ? -21.391 25.525 28.483 1.00 48.94 87 GLU A N 1
ATOM 695 C CA . GLU A 1 87 ? -21.373 26.116 29.815 1.00 48.94 87 GLU A CA 1
ATOM 696 C C . GLU A 1 87 ? -21.493 24.991 30.851 1.00 48.94 87 GLU A C 1
ATOM 698 O O . GLU A 1 87 ? -22.501 24.281 30.928 1.00 48.94 87 GLU A O 1
ATOM 703 N N . GLU A 1 88 ? -20.425 24.794 31.622 1.00 52.34 88 GLU A N 1
ATOM 704 C CA . GLU A 1 88 ? -20.439 23.911 32.777 1.00 52.34 88 GLU A CA 1
ATOM 705 C C . GLU A 1 88 ? -21.537 24.390 33.739 1.00 52.34 88 GLU A C 1
ATOM 707 O O . GLU A 1 88 ? -21.581 25.578 34.088 1.00 52.34 88 GLU A O 1
ATOM 712 N N . PRO A 1 89 ? -22.442 23.506 34.194 1.00 53.12 89 PRO A N 1
ATOM 713 C CA . PRO A 1 89 ? -23.401 23.884 35.211 1.00 53.12 89 PRO A CA 1
ATOM 714 C C . PRO A 1 89 ? -22.621 24.211 36.483 1.00 53.12 89 PRO A C 1
ATOM 716 O O . PRO A 1 89 ? -21.995 23.337 37.080 1.00 53.12 89 PRO A O 1
ATOM 719 N N . LYS A 1 90 ? -22.659 25.483 36.895 1.00 53.72 90 LYS A N 1
ATOM 720 C CA . LYS A 1 90 ? -22.222 25.913 38.225 1.00 53.72 90 LYS A CA 1
ATOM 721 C C . LYS A 1 90 ? -23.017 25.116 39.254 1.00 53.72 90 LYS A C 1
ATOM 723 O O . LYS A 1 90 ? -24.193 25.393 39.487 1.00 53.72 90 LYS A O 1
ATOM 728 N N . ILE A 1 91 ? -22.378 24.102 39.822 1.00 50.84 91 ILE A N 1
ATOM 729 C CA . ILE A 1 91 ? -22.860 23.426 41.015 1.00 50.84 91 ILE A CA 1
ATOM 730 C C . ILE A 1 91 ? -22.673 24.442 42.137 1.00 50.84 91 ILE A C 1
ATOM 732 O O . ILE A 1 91 ? -21.557 24.811 42.486 1.00 50.84 91 ILE A O 1
ATOM 736 N N . ASP A 1 92 ? -23.795 24.986 42.590 1.00 57.75 92 ASP A N 1
ATOM 737 C CA . ASP A 1 92 ? -23.875 25.829 43.769 1.00 57.75 92 ASP A CA 1
ATOM 738 C C . ASP A 1 92 ? -23.560 24.930 44.970 1.00 57.75 92 ASP A C 1
ATOM 740 O O . ASP A 1 92 ? -24.361 24.062 45.334 1.00 57.75 92 ASP A O 1
ATOM 744 N N . ASP A 1 93 ? -22.357 25.083 45.525 1.00 49.09 93 ASP A N 1
ATOM 745 C CA . ASP A 1 93 ? -21.900 24.434 46.754 1.00 49.09 93 ASP A CA 1
ATOM 746 C C . ASP A 1 93 ? -22.674 25.024 47.943 1.00 49.09 93 ASP A C 1
ATOM 748 O O . ASP A 1 93 ? -22.149 25.757 48.782 1.00 49.09 93 ASP A O 1
ATOM 752 N N . GLY A 1 94 ? -23.972 24.731 47.989 1.00 49.94 94 GLY A N 1
ATOM 753 C CA . GLY A 1 94 ? -24.836 25.040 49.111 1.00 49.94 94 GLY A CA 1
ATOM 754 C C . GLY A 1 94 ? -24.368 24.262 50.333 1.00 49.94 94 GLY A C 1
ATOM 755 O O . GLY A 1 94 ? -24.619 23.062 50.451 1.00 49.94 94 GLY A O 1
ATOM 756 N N . GLU A 1 95 ? -23.689 24.967 51.236 1.00 55.44 95 GLU A N 1
ATOM 757 C CA . GLU A 1 95 ? -23.336 24.543 52.588 1.00 55.44 95 GLU A CA 1
ATOM 758 C C . GLU A 1 95 ? -24.525 23.864 53.291 1.00 55.44 95 GLU A C 1
ATOM 760 O O . GLU A 1 95 ? -25.388 24.507 53.890 1.00 55.44 95 GLU A O 1
ATOM 765 N N . LEU A 1 96 ? -24.554 22.531 53.283 1.00 49.81 96 LEU A N 1
ATOM 766 C CA . LEU A 1 96 ? -25.383 21.740 54.188 1.00 49.81 96 LEU A CA 1
ATOM 767 C C . LEU A 1 96 ? -24.586 21.449 55.456 1.00 49.81 96 LEU A C 1
ATOM 769 O O . LEU A 1 96 ? -24.138 20.336 55.720 1.00 49.81 96 LEU A O 1
ATOM 773 N N . ASN A 1 97 ? -24.425 22.496 56.259 1.00 51.28 97 ASN A N 1
ATOM 774 C CA . ASN A 1 97 ? -23.967 22.393 57.634 1.00 51.28 97 ASN A CA 1
ATOM 775 C C . ASN A 1 97 ? -25.161 21.960 58.507 1.00 51.28 97 ASN A C 1
ATOM 777 O O . ASN A 1 97 ? -25.803 22.777 59.163 1.00 51.28 97 ASN A O 1
ATOM 781 N N . GLN A 1 98 ? -25.521 20.675 58.454 1.00 51.31 98 GLN A N 1
ATOM 782 C CA . GLN A 1 98 ? -26.465 20.074 59.400 1.00 51.31 98 GLN A CA 1
ATOM 783 C C . GLN A 1 98 ? -25.664 19.368 60.492 1.00 51.31 98 GLN A C 1
ATOM 785 O O . GLN A 1 98 ? -25.302 18.199 60.381 1.00 51.31 98 GLN A O 1
ATOM 790 N N . GLN A 1 99 ? -25.362 20.121 61.550 1.00 45.47 99 GLN A N 1
ATOM 791 C CA . GLN A 1 99 ? -25.012 19.556 62.845 1.00 45.47 99 GLN A CA 1
ATOM 792 C C . GLN A 1 99 ? -26.227 18.776 63.358 1.00 45.47 99 GLN A C 1
ATOM 794 O O . GLN A 1 99 ? -27.233 19.350 63.766 1.00 45.47 99 GLN A O 1
ATOM 799 N N . GLU A 1 100 ? -26.135 17.453 63.290 1.00 47.72 100 GLU A N 1
ATOM 800 C CA . GLU A 1 100 ? -27.061 16.527 63.931 1.00 47.72 100 GLU A CA 1
ATOM 801 C C . GLU A 1 100 ? -26.777 16.568 65.446 1.00 47.72 100 GLU A C 1
ATOM 803 O O . GLU A 1 100 ? -25.951 15.823 65.977 1.00 47.72 100 GLU A O 1
ATOM 808 N N . GLU A 1 101 ? -27.395 17.524 66.147 1.00 47.84 101 GLU A N 1
ATOM 809 C CA . GLU A 1 101 ? -27.425 17.540 67.610 1.00 47.84 101 GLU A CA 1
ATOM 810 C C . GLU A 1 101 ? -28.177 16.297 68.104 1.00 47.84 101 GLU A C 1
ATOM 812 O O . GLU A 1 101 ? -29.397 16.167 67.983 1.00 47.84 101 GLU A O 1
ATOM 817 N N . LEU A 1 102 ? -27.416 15.357 68.663 1.00 58.06 102 LEU A N 1
ATOM 818 C CA . LEU A 1 102 ? -27.928 14.242 69.448 1.00 58.06 102 LEU A CA 1
ATOM 819 C C . LEU A 1 102 ? -28.789 14.780 70.605 1.00 58.06 102 LEU A C 1
ATOM 821 O O . LEU A 1 102 ? -28.312 15.626 71.365 1.00 58.06 102 LEU A O 1
ATOM 825 N N . PRO A 1 103 ? -30.014 14.269 70.821 1.00 53.34 103 PRO A N 1
ATOM 826 C CA . PRO A 1 103 ? -30.777 14.626 72.003 1.00 53.34 103 PRO A CA 1
ATOM 827 C C . PRO A 1 103 ? -30.089 14.034 73.239 1.00 53.34 103 PRO A C 1
ATOM 829 O O . PRO A 1 103 ? -30.046 12.815 73.432 1.00 53.34 103 PRO A O 1
ATOM 832 N N . HIS A 1 104 ? -29.543 14.911 74.080 1.00 56.75 104 HIS A N 1
ATOM 833 C CA . HIS A 1 104 ? -29.152 14.574 75.442 1.00 56.75 104 HIS A CA 1
ATOM 834 C C . HIS A 1 104 ? -30.388 14.077 76.214 1.00 56.75 104 HIS A C 1
ATOM 836 O O . HIS A 1 104 ? -31.441 14.714 76.153 1.00 56.75 104 HIS A O 1
ATOM 842 N N . PRO A 1 105 ? -30.308 12.951 76.945 1.00 58.22 105 PRO A N 1
ATOM 843 C CA . PRO A 1 105 ? -31.365 12.580 77.868 1.00 58.22 105 PRO A CA 1
ATOM 844 C C . PRO A 1 105 ? -31.339 13.552 79.052 1.00 58.22 105 PRO A C 1
ATOM 846 O O . PRO A 1 105 ? -30.427 13.507 79.875 1.00 58.22 105 PRO A O 1
ATOM 849 N N . ASP A 1 106 ? -32.342 14.427 79.126 1.00 44.41 106 ASP A N 1
ATOM 850 C CA . ASP A 1 106 ? -32.620 15.234 80.310 1.00 44.41 106 ASP A CA 1
ATOM 851 C C . ASP A 1 106 ? -32.823 14.311 81.519 1.00 44.41 106 ASP A C 1
ATOM 853 O O . ASP A 1 106 ? -33.841 13.624 81.658 1.00 44.41 106 ASP A O 1
ATOM 857 N N . GLU A 1 107 ? -31.845 14.319 82.421 1.00 50.47 107 GLU A N 1
ATOM 858 C CA . GLU A 1 107 ? -31.951 13.788 83.775 1.00 50.47 107 GLU A CA 1
ATOM 859 C C . GLU A 1 107 ? -32.942 14.639 84.583 1.00 50.47 107 GLU A C 1
ATOM 861 O O . GLU A 1 107 ? -32.580 15.430 85.454 1.00 50.47 107 GLU A O 1
ATOM 866 N N . THR A 1 108 ? -34.240 14.463 84.334 1.00 53.03 108 THR A N 1
ATOM 867 C CA . THR A 1 108 ? -35.281 14.922 85.259 1.00 53.03 108 THR A CA 1
ATOM 868 C C . THR A 1 108 ? -35.376 13.941 86.422 1.00 53.03 108 THR A C 1
ATOM 870 O O . THR A 1 108 ? -36.248 13.078 86.509 1.00 53.03 108 THR A O 1
ATOM 873 N N . SER A 1 109 ? -34.440 14.104 87.355 1.00 54.62 109 SER A N 1
ATOM 874 C CA . SER A 1 109 ? -34.532 13.583 88.716 1.00 54.62 109 SER A CA 1
ATOM 875 C C . SER A 1 109 ? -35.686 14.287 89.440 1.00 54.62 109 SER A C 1
ATOM 877 O O . SER A 1 109 ? -35.488 15.267 90.157 1.00 54.62 109 SER A O 1
ATOM 879 N N . GLN A 1 110 ? -36.920 13.816 89.233 1.00 51.12 110 GLN A N 1
ATOM 880 C CA . GLN A 1 110 ? -38.048 14.190 90.081 1.00 51.12 110 GLN A CA 1
ATOM 881 C C . GLN A 1 110 ? -37.858 13.551 91.458 1.00 51.12 110 GLN A C 1
ATOM 883 O O . GLN A 1 110 ? -38.006 12.343 91.646 1.00 51.12 110 GLN A O 1
ATOM 888 N N . ALA A 1 111 ? -37.506 14.406 92.416 1.00 46.19 111 ALA A N 1
ATOM 889 C CA . ALA A 1 111 ? -37.517 14.125 93.837 1.00 46.19 111 ALA A CA 1
ATOM 890 C C . ALA A 1 111 ? -38.881 13.548 94.247 1.00 46.19 111 ALA A C 1
ATOM 892 O O . ALA A 1 111 ? -39.915 14.203 94.117 1.00 46.19 111 ALA A O 1
ATOM 893 N N . ALA A 1 112 ? -38.872 12.308 94.737 1.00 49.31 112 ALA A N 1
ATOM 894 C CA . ALA A 1 112 ? -40.025 11.708 95.382 1.00 49.31 112 ALA A CA 1
ATOM 895 C C . ALA A 1 112 ? -40.252 12.402 96.732 1.00 49.31 112 ALA A C 1
ATOM 897 O O . ALA A 1 112 ? -39.435 12.329 97.651 1.00 49.31 112 ALA A O 1
ATOM 898 N N . ASP A 1 113 ? -41.375 13.102 96.782 1.00 42.47 113 ASP A N 1
ATOM 899 C CA . ASP A 1 113 ? -41.927 13.857 97.891 1.00 42.47 113 ASP A CA 1
ATOM 900 C C . ASP A 1 113 ? -42.263 12.960 99.104 1.00 42.47 113 ASP A C 1
ATOM 902 O O . ASP A 1 113 ? -42.888 11.904 98.989 1.00 42.47 113 ASP A O 1
ATOM 906 N N . GLY A 1 114 ? -41.799 13.412 100.270 1.00 47.16 114 GLY A N 1
ATOM 907 C CA . GLY A 1 114 ? -42.380 13.247 101.604 1.00 47.16 114 GLY A CA 1
ATOM 908 C C . GLY A 1 114 ? -43.260 12.033 101.915 1.00 47.16 114 GLY A C 1
ATOM 909 O O . GLY A 1 114 ? -44.479 12.160 102.029 1.00 47.16 114 GLY A O 1
ATOM 910 N N . SER A 1 115 ? -42.656 10.898 102.284 1.00 48.22 115 SER A N 1
ATOM 911 C CA . SER A 1 115 ? -43.350 9.911 103.128 1.00 48.22 115 SER A CA 1
ATOM 912 C C . SER A 1 115 ? -43.494 10.445 104.559 1.00 48.22 115 SER A C 1
ATOM 914 O O . SER A 1 115 ? -42.608 10.293 105.399 1.00 48.22 115 SER A O 1
ATOM 916 N N . LYS A 1 116 ? -44.635 11.085 104.839 1.00 51.03 116 LYS A N 1
ATOM 917 C CA . LYS A 1 116 ? -45.115 11.411 106.190 1.00 51.03 116 LYS A CA 1
ATOM 918 C C . LYS A 1 116 ? -45.318 10.116 106.988 1.00 51.03 116 LYS A C 1
ATOM 920 O O . LYS A 1 116 ? -46.284 9.391 106.770 1.00 51.03 116 LYS A O 1
ATOM 925 N N . ILE A 1 117 ? -44.424 9.845 107.937 1.00 46.78 117 ILE A N 1
ATOM 926 C CA . ILE A 1 117 ? -44.605 8.812 108.963 1.00 46.78 117 ILE A CA 1
ATOM 927 C C . ILE A 1 117 ? -45.538 9.392 110.033 1.00 46.78 117 ILE A C 1
ATOM 929 O O . ILE A 1 117 ? -45.116 10.146 110.907 1.00 46.78 117 ILE A O 1
ATOM 933 N N . THR A 1 118 ? -46.827 9.076 109.955 1.00 49.00 118 THR A N 1
ATOM 934 C CA . THR A 1 118 ? -47.754 9.257 111.078 1.00 49.00 118 THR A CA 1
ATOM 935 C C . THR A 1 118 ? -47.519 8.137 112.087 1.00 49.00 118 THR A C 1
ATOM 937 O O . THR A 1 118 ? -47.695 6.966 111.749 1.00 49.00 118 THR A O 1
ATOM 940 N N . MET A 1 119 ? -47.110 8.489 113.312 1.00 48.12 119 MET A N 1
ATOM 941 C CA . MET A 1 119 ? -47.047 7.553 114.438 1.00 48.12 119 MET A CA 1
ATOM 942 C C . MET A 1 119 ? -48.438 6.967 114.686 1.00 48.12 119 MET A C 1
ATOM 944 O O . MET A 1 119 ? -49.356 7.679 115.090 1.00 48.12 119 MET A O 1
ATOM 948 N N . LEU A 1 120 ? -48.580 5.677 114.400 1.00 47.16 120 LEU A N 1
ATOM 949 C CA . LEU A 1 120 ? -49.774 4.902 114.695 1.00 47.16 120 LEU A CA 1
ATOM 950 C C . LEU A 1 120 ? -49.757 4.464 116.160 1.00 47.16 120 LEU A C 1
ATOM 952 O O . LEU A 1 120 ? -48.756 3.970 116.675 1.00 47.16 120 LEU A O 1
ATOM 956 N N . ASP A 1 121 ? -50.905 4.665 116.792 1.00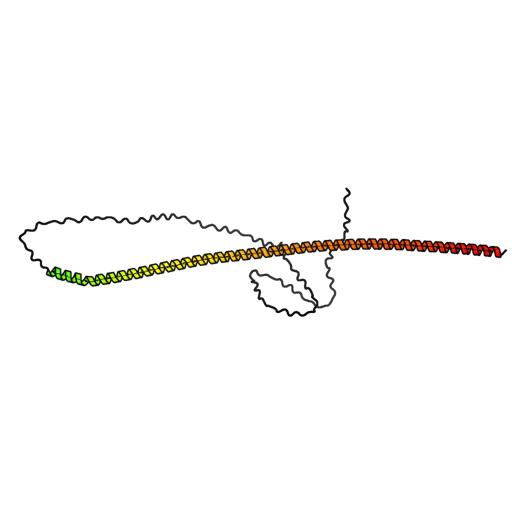 54.19 121 ASP A N 1
ATOM 957 C CA . ASP A 1 121 ? -51.271 4.214 118.127 1.00 54.19 121 ASP A CA 1
ATOM 958 C C . ASP A 1 121 ? -51.194 2.669 118.228 1.00 54.19 121 ASP A C 1
ATOM 960 O O . ASP A 1 121 ? -51.827 1.978 117.421 1.00 54.19 121 ASP A O 1
ATOM 964 N N . PRO A 1 122 ? -50.432 2.097 119.184 1.00 54.91 122 PRO A N 1
ATOM 965 C CA . PRO A 1 122 ? -50.180 0.655 119.280 1.00 54.91 122 PRO A CA 1
ATOM 966 C C . PRO A 1 122 ? -51.396 -0.218 119.647 1.00 54.91 122 PRO A C 1
ATOM 968 O O . PRO A 1 122 ? -51.254 -1.439 119.670 1.00 54.91 122 PRO A O 1
ATOM 971 N N . ASN A 1 123 ? -52.583 0.350 119.900 1.00 56.03 123 ASN A N 1
ATOM 972 C CA . ASN A 1 123 ? -53.752 -0.413 120.369 1.00 56.03 123 ASN A CA 1
ATOM 973 C C . ASN A 1 123 ? -54.914 -0.550 119.374 1.00 56.03 123 ASN A C 1
ATOM 975 O O . ASN A 1 123 ? -55.967 -1.080 119.733 1.00 56.03 123 ASN A O 1
ATOM 979 N N . THR A 1 124 ? -54.735 -0.156 118.113 1.00 48.53 124 THR A N 1
ATOM 980 C CA . THR A 1 124 ? -55.720 -0.459 117.064 1.00 48.53 124 THR A CA 1
ATOM 981 C C . THR A 1 124 ? -55.175 -1.588 116.198 1.00 48.53 124 THR A C 1
ATOM 983 O O . THR A 1 124 ? -54.269 -1.366 115.404 1.00 48.53 124 THR A O 1
ATOM 986 N N . ILE A 1 125 ? -55.699 -2.809 116.344 1.00 55.25 125 ILE A N 1
ATOM 987 C CA . ILE A 1 125 ? -55.468 -3.892 115.377 1.00 55.25 125 ILE A CA 1
ATOM 988 C C . ILE A 1 125 ? -56.469 -3.660 114.238 1.00 55.25 125 ILE A C 1
ATOM 990 O O . ILE A 1 125 ? -57.648 -3.981 114.414 1.00 55.25 125 ILE A O 1
ATOM 994 N N . PRO A 1 126 ? -56.075 -3.079 113.087 1.00 48.28 126 PRO A N 1
ATOM 995 C CA . PRO A 1 126 ? -56.982 -2.973 111.960 1.00 48.28 126 PRO A CA 1
ATOM 996 C C . PRO A 1 126 ? -57.318 -4.391 111.510 1.00 48.28 126 PRO A C 1
ATOM 998 O O . PRO A 1 126 ? -56.437 -5.189 111.183 1.00 48.28 126 PRO A O 1
ATOM 1001 N N . THR A 1 127 ? -58.601 -4.731 111.507 1.00 54.25 127 THR A N 1
ATOM 1002 C CA . THR A 1 127 ? -59.075 -5.938 110.839 1.00 54.25 127 THR A CA 1
ATOM 1003 C C . THR A 1 127 ? -58.880 -5.698 109.345 1.00 54.25 127 THR A C 1
ATOM 1005 O O . THR A 1 127 ? -59.652 -4.987 108.709 1.00 54.25 127 THR A O 1
ATOM 1008 N N . ILE A 1 128 ? -57.759 -6.183 108.810 1.00 55.06 128 ILE A N 1
ATOM 1009 C CA . ILE A 1 128 ? -57.401 -6.017 107.403 1.00 55.06 128 ILE A CA 1
ATOM 1010 C C . ILE A 1 128 ? -58.398 -6.844 106.594 1.00 55.06 128 ILE A C 1
ATOM 1012 O O . ILE A 1 128 ? -58.279 -8.067 106.522 1.00 55.06 128 ILE A O 1
ATOM 1016 N N . ASP A 1 129 ? -59.381 -6.183 105.988 1.00 57.12 129 ASP A N 1
ATOM 1017 C CA . ASP A 1 129 ? -60.218 -6.814 104.980 1.00 57.12 129 ASP A CA 1
ATOM 1018 C C . ASP A 1 129 ? -59.362 -7.079 103.732 1.00 57.12 129 ASP A C 1
ATOM 1020 O O . ASP A 1 129 ? -58.894 -6.179 103.032 1.00 57.12 129 ASP A O 1
ATOM 1024 N N . ILE A 1 130 ? -59.065 -8.358 103.513 1.00 59.53 130 ILE A N 1
ATOM 1025 C CA . ILE A 1 130 ? -58.199 -8.844 102.435 1.00 59.53 130 ILE A CA 1
ATOM 1026 C C . ILE A 1 130 ? -59.023 -9.227 101.194 1.00 59.53 130 ILE A C 1
ATOM 1028 O O . ILE A 1 130 ? -58.445 -9.654 100.190 1.00 59.53 130 ILE A O 1
ATOM 1032 N N . SER A 1 131 ? -60.357 -9.123 101.245 1.00 65.56 131 SER A N 1
ATOM 1033 C CA . SER A 1 131 ? -61.253 -9.593 100.180 1.00 65.56 131 SER A CA 1
ATOM 1034 C C . SER A 1 131 ? -61.118 -8.765 98.893 1.00 65.56 131 SER A C 1
ATOM 1036 O O . SER A 1 131 ? -60.874 -9.339 97.827 1.00 65.56 131 SER A O 1
ATOM 1038 N N . GLU A 1 132 ? -61.097 -7.432 98.990 1.00 64.62 132 GLU A N 1
ATOM 1039 C CA . GLU A 1 132 ? -60.833 -6.530 97.853 1.00 64.62 132 GLU A CA 1
ATOM 1040 C C . GLU A 1 132 ? -59.413 -6.711 97.284 1.00 64.62 132 GLU A C 1
ATOM 1042 O O . GLU A 1 132 ? -59.175 -6.657 96.068 1.00 64.62 132 GLU A O 1
ATOM 1047 N N . LYS A 1 133 ? -58.442 -7.015 98.157 1.00 67.38 133 LYS A N 1
ATOM 1048 C CA . LYS A 1 133 ? -57.079 -7.365 97.734 1.00 67.38 133 LYS A CA 1
ATOM 1049 C C . LYS A 1 133 ? -57.044 -8.690 96.970 1.00 67.38 133 LYS A C 1
ATOM 1051 O O . LYS A 1 133 ? -56.317 -8.788 95.988 1.00 67.38 133 LYS A O 1
ATOM 1056 N N . LYS A 1 134 ? -57.838 -9.697 97.346 1.00 72.25 134 LYS A N 1
ATOM 1057 C CA . LYS A 1 134 ? -57.900 -10.980 96.621 1.00 72.25 134 LYS A CA 1
ATOM 1058 C C . LYS A 1 134 ? -58.526 -10.843 95.236 1.00 72.25 134 LYS A C 1
ATOM 1060 O O . LYS A 1 134 ? -58.007 -11.430 94.286 1.00 72.25 134 LYS A O 1
ATOM 1065 N N . GLU A 1 135 ? -59.594 -10.063 95.088 1.00 72.69 135 GLU A N 1
ATOM 1066 C CA . GLU A 1 135 ? -60.243 -9.881 93.783 1.00 72.69 135 GLU A CA 1
ATOM 1067 C C . GLU A 1 135 ? -59.370 -9.061 92.816 1.00 72.69 135 GLU A C 1
ATOM 1069 O O . GLU A 1 135 ? -59.219 -9.413 91.641 1.00 72.69 135 GLU A O 1
ATOM 1074 N N . SER A 1 136 ? -58.708 -8.015 93.321 1.00 74.69 136 SER A N 1
ATOM 1075 C CA . SER A 1 136 ? -57.727 -7.243 92.546 1.00 74.69 136 SER A CA 1
ATOM 1076 C C . SER A 1 136 ? -56.483 -8.065 92.179 1.00 74.69 136 SER A C 1
ATOM 1078 O O . SER A 1 136 ? -55.981 -7.934 91.058 1.00 74.69 136 SER A O 1
ATOM 1080 N N . PHE A 1 137 ? -56.021 -8.971 93.052 1.00 72.50 137 PHE A N 1
ATOM 1081 C CA . PHE A 1 137 ? -54.973 -9.942 92.715 1.00 72.50 137 PHE A CA 1
ATOM 1082 C C . PHE A 1 137 ? -55.435 -10.949 91.660 1.00 72.50 137 PHE A C 1
ATOM 1084 O O . PHE A 1 137 ? -54.695 -11.201 90.715 1.00 72.50 137 PHE A O 1
ATOM 1091 N N . SER A 1 138 ? -56.655 -11.478 91.760 1.00 75.19 138 SER A N 1
ATOM 1092 C CA . SER A 1 138 ? -57.214 -12.408 90.770 1.00 75.19 138 SER A CA 1
ATOM 1093 C C . SER A 1 138 ? -57.318 -11.768 89.378 1.00 75.19 138 SER A C 1
ATOM 1095 O O . SER A 1 138 ? -56.842 -12.339 88.393 1.00 75.19 138 SER A O 1
ATOM 1097 N N . LYS A 1 139 ? -57.820 -10.526 89.286 1.00 76.69 139 LYS A N 1
ATOM 1098 C CA . LYS A 1 139 ? -57.852 -9.758 88.025 1.00 76.69 139 LYS A CA 1
ATOM 1099 C C . LYS A 1 139 ? -56.447 -9.523 87.466 1.00 76.69 139 LYS A C 1
ATOM 1101 O O . LYS A 1 139 ? -56.241 -9.737 86.269 1.00 76.69 139 LYS A O 1
ATOM 1106 N N . LYS A 1 140 ? -55.473 -9.170 88.318 1.00 76.25 140 LYS A N 1
ATOM 1107 C CA . LYS A 1 140 ? -54.057 -9.033 87.927 1.00 76.25 140 LYS A CA 1
ATOM 1108 C C . LYS A 1 140 ? -53.449 -10.351 87.448 1.00 76.25 140 LYS A C 1
ATOM 1110 O O . LYS A 1 140 ? -52.763 -10.352 86.439 1.00 76.25 140 LYS A O 1
ATOM 1115 N N . ILE A 1 141 ? -53.723 -11.474 88.107 1.00 76.94 141 ILE A N 1
ATOM 1116 C CA . ILE A 1 141 ? -53.199 -12.788 87.705 1.00 76.94 141 ILE A CA 1
ATOM 1117 C C . ILE A 1 141 ? -53.831 -13.231 86.377 1.00 76.94 141 ILE A C 1
ATOM 1119 O O . ILE A 1 141 ? -53.130 -13.735 85.502 1.00 76.94 141 ILE A O 1
ATOM 1123 N N . SER A 1 142 ? -55.125 -12.963 86.167 1.00 80.56 142 SER A N 1
ATOM 1124 C CA . SER A 1 142 ? -55.821 -13.292 84.913 1.00 80.56 142 SER A CA 1
ATOM 1125 C C . SER A 1 142 ? -55.322 -12.499 83.693 1.00 80.56 142 SER A C 1
ATOM 1127 O O . SER A 1 142 ? -55.489 -12.943 82.553 1.00 80.56 142 SER A O 1
ATOM 1129 N N . SER A 1 143 ? -54.696 -11.332 83.900 1.00 81.94 143 SER A N 1
ATOM 1130 C CA . SER A 1 143 ? -54.140 -10.511 82.818 1.00 81.94 143 SER A CA 1
ATOM 1131 C C . SER A 1 143 ? -52.702 -10.892 82.442 1.00 81.94 143 SER A C 1
ATOM 1133 O O . SER A 1 143 ? -52.284 -10.601 81.317 1.00 81.94 143 SER A O 1
ATOM 1135 N N . VAL A 1 144 ? -51.970 -11.615 83.302 1.00 84.44 144 VAL A N 1
ATOM 1136 C CA . VAL A 1 144 ? -50.584 -12.057 83.043 1.00 84.44 144 VAL A CA 1
ATOM 1137 C C . VAL A 1 144 ? -50.455 -12.900 81.761 1.00 84.44 144 VAL A C 1
ATOM 1139 O O . VAL A 1 144 ? -49.589 -12.581 80.942 1.00 84.44 144 VAL A O 1
ATOM 1142 N N . PRO A 1 145 ? -51.314 -13.907 81.483 1.00 87.31 145 PRO A N 1
ATOM 1143 C CA . PRO A 1 145 ? -51.234 -14.669 80.235 1.00 87.31 145 PRO A CA 1
ATOM 1144 C C . PRO A 1 145 ? -51.475 -13.807 78.987 1.00 87.31 145 PRO A C 1
ATOM 1146 O O . PRO A 1 145 ? -50.822 -13.999 77.961 1.00 87.31 145 PRO A O 1
ATOM 1149 N N . LYS A 1 146 ? -52.379 -12.816 79.070 1.00 87.00 146 LYS A N 1
ATOM 1150 C CA . LYS A 1 146 ? -52.649 -11.873 77.968 1.00 87.00 146 LYS A CA 1
ATOM 1151 C C . LYS A 1 146 ? -51.437 -10.981 77.702 1.00 87.00 146 LYS A C 1
ATOM 1153 O O . LYS A 1 146 ? -51.061 -10.799 76.544 1.00 87.00 146 LYS A O 1
ATOM 1158 N N . PHE A 1 147 ? -50.796 -10.482 78.757 1.00 87.50 147 PHE A N 1
ATOM 1159 C CA . PHE A 1 147 ? -49.564 -9.701 78.653 1.00 87.50 147 PHE A CA 1
ATOM 1160 C C . PHE A 1 147 ? -48.424 -10.523 78.036 1.00 87.50 147 PHE A C 1
ATOM 1162 O O . PHE A 1 147 ? -47.801 -10.087 77.067 1.00 87.50 147 PHE A O 1
ATOM 1169 N N . TYR A 1 148 ? -48.213 -11.754 78.513 1.00 89.88 148 TYR A N 1
ATOM 1170 C CA . TYR A 1 148 ? -47.186 -12.654 77.983 1.00 89.88 148 TYR A CA 1
ATOM 1171 C C . TYR A 1 148 ? -47.403 -12.975 76.496 1.00 89.88 148 TYR A C 1
ATOM 1173 O O . TYR A 1 148 ? -46.478 -12.855 75.691 1.00 89.88 148 TYR A O 1
ATOM 1181 N N . ASN A 1 149 ? -48.635 -13.309 76.101 1.00 89.75 149 ASN A N 1
ATOM 1182 C CA . ASN A 1 149 ? -48.972 -13.582 74.702 1.00 89.75 149 ASN A CA 1
ATOM 1183 C C . ASN A 1 149 ? -48.782 -12.350 73.806 1.00 89.75 149 ASN A C 1
ATOM 1185 O O . ASN A 1 149 ? -48.290 -12.474 72.681 1.00 89.75 149 ASN A O 1
ATOM 1189 N N . THR A 1 150 ? -49.115 -11.158 74.307 1.00 92.31 150 THR A N 1
ATOM 1190 C CA . THR A 1 150 ? -48.913 -9.897 73.575 1.00 92.31 150 THR A CA 1
ATOM 1191 C C . THR A 1 150 ? -47.427 -9.628 73.352 1.00 92.31 150 THR A C 1
ATOM 1193 O O . THR A 1 150 ? -47.014 -9.372 72.219 1.00 92.31 150 THR A O 1
ATOM 1196 N N . ASN A 1 151 ? -46.602 -9.785 74.391 1.00 91.94 151 ASN A N 1
ATOM 1197 C CA . ASN A 1 151 ? -45.152 -9.631 74.282 1.00 91.94 151 ASN A CA 1
ATOM 1198 C C . ASN A 1 151 ? -44.526 -10.676 73.362 1.00 91.94 151 ASN A C 1
ATOM 1200 O O . ASN A 1 151 ? -43.683 -10.327 72.537 1.00 91.94 151 ASN A O 1
ATOM 1204 N N . ARG A 1 152 ? -44.970 -11.936 73.426 1.00 91.62 152 ARG A N 1
ATOM 1205 C CA . ARG A 1 152 ? -44.511 -12.986 72.508 1.00 91.62 152 ARG A CA 1
ATOM 1206 C C . ARG A 1 152 ? -44.821 -12.632 71.052 1.00 91.62 152 ARG A C 1
ATOM 1208 O O . ARG A 1 152 ? -43.949 -12.777 70.196 1.00 91.62 152 ARG A O 1
ATOM 1215 N N . ARG A 1 153 ? -46.025 -12.120 70.770 1.00 93.50 153 ARG A N 1
ATOM 1216 C CA . ARG A 1 153 ? -46.417 -11.675 69.423 1.00 93.50 153 ARG A CA 1
ATOM 1217 C C . ARG A 1 153 ? -45.610 -10.456 68.967 1.00 93.50 153 ARG A C 1
ATOM 1219 O O . ARG A 1 153 ? -45.217 -10.399 67.807 1.00 93.50 153 ARG A O 1
ATOM 1226 N N . LEU A 1 154 ? -45.333 -9.504 69.860 1.00 94.69 154 LEU A N 1
ATOM 1227 C CA . LEU A 1 154 ? -44.464 -8.355 69.579 1.00 94.69 154 LEU A CA 1
ATOM 1228 C C . LEU A 1 154 ? -43.026 -8.790 69.275 1.00 94.69 154 LEU A C 1
ATOM 1230 O O . LEU A 1 154 ? -42.451 -8.322 68.300 1.00 94.69 154 LEU A O 1
ATOM 1234 N N . LEU A 1 155 ? -42.465 -9.717 70.053 1.00 94.19 155 LEU A N 1
ATOM 1235 C CA . LEU A 1 155 ? -41.145 -10.307 69.811 1.00 94.19 155 LEU A CA 1
ATOM 1236 C C . LEU A 1 155 ? -41.080 -11.022 68.458 1.00 94.19 155 LEU A C 1
ATOM 1238 O O . LEU A 1 155 ? -40.116 -10.833 67.721 1.00 94.19 155 LEU A O 1
ATOM 1242 N N . GLN A 1 156 ? -42.109 -11.795 68.099 1.00 93.94 156 GLN A N 1
ATOM 1243 C CA . GLN A 1 156 ? -42.197 -12.414 66.774 1.00 93.94 156 GLN A CA 1
ATOM 1244 C C . GLN A 1 156 ? -42.253 -11.365 65.662 1.00 93.94 156 GLN A C 1
ATOM 1246 O O . GLN A 1 156 ? -41.465 -11.449 64.728 1.00 93.94 156 GLN A O 1
ATOM 1251 N N . LYS A 1 157 ? -43.103 -10.336 65.794 1.00 95.31 157 LYS A N 1
ATOM 1252 C CA . LYS A 1 157 ? -43.160 -9.227 64.829 1.00 95.31 157 LYS A CA 1
ATOM 1253 C C . LYS A 1 157 ? -41.808 -8.527 64.686 1.00 95.31 157 LYS A C 1
ATOM 1255 O O . LYS A 1 157 ? -41.394 -8.262 63.566 1.00 95.31 157 LYS A O 1
ATOM 1260 N N . LYS A 1 158 ? -41.105 -8.266 65.794 1.00 94.44 158 LYS A N 1
ATOM 1261 C CA . LYS A 1 158 ? -39.763 -7.666 65.774 1.00 94.44 158 LYS A CA 1
ATOM 1262 C C . LYS A 1 158 ? -38.756 -8.537 65.018 1.00 94.44 158 LYS A C 1
ATOM 1264 O O . LYS A 1 158 ? -37.993 -7.995 64.230 1.00 94.44 158 LYS A O 1
ATOM 1269 N N . ARG A 1 159 ? -38.782 -9.863 65.209 1.00 93.62 159 ARG A N 1
ATOM 1270 C CA . ARG A 1 159 ? -37.936 -10.796 64.440 1.00 93.62 159 ARG A CA 1
ATOM 1271 C C . ARG A 1 159 ? -38.260 -10.745 62.951 1.00 93.62 159 ARG A C 1
ATOM 1273 O O . ARG A 1 159 ? -37.364 -10.493 62.165 1.00 93.62 159 ARG A O 1
ATOM 1280 N N . THR A 1 160 ? -39.536 -10.850 62.581 1.00 95.62 160 THR A N 1
ATOM 1281 C CA . THR A 1 160 ? -39.952 -10.771 61.171 1.00 95.62 160 THR A CA 1
ATOM 1282 C C . THR A 1 160 ? -39.547 -9.446 60.525 1.00 95.62 160 THR A C 1
ATOM 1284 O O . THR A 1 160 ? -39.065 -9.439 59.401 1.00 95.62 160 THR A O 1
ATOM 1287 N N . ILE A 1 161 ? -39.700 -8.325 61.236 1.00 94.62 161 ILE A N 1
ATOM 1288 C CA . ILE A 1 161 ? -39.253 -7.011 60.758 1.00 94.62 161 ILE A CA 1
ATOM 1289 C C . ILE A 1 161 ? -37.729 -6.999 60.567 1.00 94.62 161 ILE A C 1
ATOM 1291 O O . ILE A 1 161 ? -37.256 -6.554 59.527 1.00 94.62 161 ILE A O 1
ATOM 1295 N N . SER A 1 162 ? -36.963 -7.525 61.527 1.00 94.75 162 SER A N 1
ATOM 1296 C CA . SER A 1 162 ? -35.504 -7.646 61.414 1.00 94.75 162 SER A CA 1
ATOM 1297 C C . SER A 1 162 ? -35.085 -8.478 60.197 1.00 94.75 162 SER A C 1
ATOM 1299 O O . SER A 1 162 ? -34.204 -8.059 59.450 1.00 94.75 162 SER A O 1
ATOM 1301 N N . ASP A 1 163 ? -35.737 -9.617 59.962 1.00 94.94 163 ASP A N 1
ATOM 1302 C CA . ASP A 1 163 ? -35.458 -10.486 58.813 1.00 94.94 163 ASP A CA 1
ATOM 1303 C C . ASP A 1 163 ? -35.777 -9.773 57.486 1.00 94.94 163 ASP A C 1
ATOM 1305 O O . ASP A 1 163 ? -35.025 -9.879 56.516 1.00 94.94 163 ASP A O 1
ATOM 1309 N N . ILE A 1 164 ? -36.866 -8.993 57.440 1.00 94.81 164 ILE A N 1
ATOM 1310 C CA . ILE A 1 164 ? -37.216 -8.163 56.276 1.00 94.81 164 ILE A CA 1
ATOM 1311 C C . ILE A 1 164 ? -36.121 -7.126 56.006 1.00 94.81 164 ILE A C 1
ATOM 1313 O O . ILE A 1 164 ? -35.687 -7.000 54.862 1.00 94.81 164 ILE A O 1
ATOM 1317 N N . TYR A 1 165 ? -35.636 -6.420 57.032 1.00 94.62 165 TYR A N 1
ATOM 1318 C CA . TYR A 1 165 ? -34.560 -5.438 56.864 1.00 94.62 165 TYR A CA 1
ATOM 1319 C C . TYR A 1 165 ? -33.253 -6.078 56.387 1.00 94.62 165 TYR A C 1
ATOM 1321 O O . TYR A 1 165 ? -32.605 -5.533 55.493 1.00 94.62 165 TYR A O 1
ATOM 1329 N N . GLN A 1 166 ? -32.877 -7.244 56.920 1.00 93.69 166 GLN A N 1
ATOM 1330 C CA . GLN A 1 166 ? -31.683 -7.966 56.466 1.00 93.69 166 GLN A CA 1
ATOM 1331 C C . GLN A 1 166 ? -31.798 -8.393 54.998 1.00 93.69 166 GLN A C 1
ATOM 1333 O O . GLN A 1 166 ? -30.865 -8.188 54.221 1.00 93.69 166 GLN A O 1
ATOM 1338 N N . ASN A 1 167 ? -32.954 -8.927 54.595 1.00 94.88 167 ASN A N 1
ATOM 1339 C CA . ASN A 1 167 ? -33.202 -9.313 53.206 1.00 94.88 167 ASN A CA 1
ATOM 1340 C C . ASN A 1 167 ? -33.209 -8.106 52.262 1.00 94.88 167 ASN A C 1
ATOM 1342 O O . ASN A 1 167 ? -32.661 -8.190 51.162 1.00 94.88 167 ASN A O 1
ATOM 1346 N N . LEU A 1 168 ? -33.786 -6.979 52.690 1.00 93.88 168 LEU A N 1
ATOM 1347 C CA . LEU A 1 168 ? -33.771 -5.741 51.916 1.00 93.88 168 LEU A CA 1
ATOM 1348 C C . LEU A 1 168 ? -32.338 -5.235 51.723 1.00 93.88 168 LEU A C 1
ATOM 1350 O O . LEU A 1 168 ? -31.969 -4.905 50.600 1.00 93.88 168 LEU A O 1
ATOM 1354 N N . ASN A 1 169 ? -31.520 -5.251 52.779 1.00 93.06 169 ASN A N 1
ATOM 1355 C CA . ASN A 1 169 ? -30.124 -4.822 52.708 1.00 93.06 169 ASN A CA 1
ATOM 1356 C C . ASN A 1 169 ? -29.273 -5.744 51.813 1.00 93.06 169 ASN A C 1
ATOM 1358 O O . ASN A 1 169 ? -28.428 -5.290 51.043 1.00 93.06 169 ASN A O 1
ATOM 1362 N N . LEU A 1 170 ? -29.527 -7.056 51.852 1.00 94.56 170 LEU A N 1
ATOM 1363 C CA . LEU A 1 170 ? -28.878 -8.005 50.944 1.00 94.56 170 LEU A CA 1
ATOM 1364 C C . LEU A 1 170 ? -29.293 -7.763 49.484 1.00 94.56 170 LEU A C 1
ATOM 1366 O O . LEU A 1 170 ? -28.466 -7.870 48.579 1.00 94.56 170 LEU A O 1
ATOM 1370 N N . PHE A 1 171 ? -30.565 -7.438 49.241 1.00 94.06 171 PHE A N 1
ATOM 1371 C CA . PHE A 1 171 ? -31.069 -7.134 47.903 1.00 94.06 171 PHE A CA 1
ATOM 1372 C C . PHE A 1 171 ? -30.474 -5.836 47.344 1.00 94.06 171 PHE A C 1
ATOM 1374 O O . PHE A 1 171 ? -30.028 -5.824 46.195 1.00 94.06 171 PHE A O 1
ATOM 1381 N N . THR A 1 172 ? -30.418 -4.764 48.140 1.00 92.25 172 THR A N 1
ATOM 1382 C CA . THR A 1 172 ? -29.808 -3.491 47.721 1.00 92.25 172 THR A CA 1
ATOM 1383 C C . THR A 1 172 ? -28.313 -3.650 47.461 1.00 92.25 172 THR A C 1
ATOM 1385 O O . THR A 1 172 ? -27.842 -3.190 46.424 1.00 92.25 172 THR A O 1
ATOM 1388 N N . SER A 1 173 ? -27.590 -4.383 48.315 1.00 92.94 173 SER A N 1
ATOM 1389 C CA . SER A 1 173 ? -26.167 -4.687 48.114 1.00 92.94 173 SER A CA 1
ATOM 1390 C C . SER A 1 173 ? -25.914 -5.487 46.828 1.00 92.94 173 SER A C 1
ATOM 1392 O O . SER A 1 173 ? -25.057 -5.111 46.030 1.00 92.94 173 SER A O 1
ATOM 1394 N N . LYS A 1 174 ? -26.712 -6.532 46.553 1.00 94.31 174 LYS A N 1
ATOM 1395 C CA . LYS A 1 174 ? -26.624 -7.287 45.287 1.00 94.31 174 LYS A CA 1
ATOM 1396 C C . LYS A 1 174 ? -26.920 -6.419 44.068 1.00 94.31 174 LYS A C 1
ATOM 1398 O O . LYS A 1 174 ? -26.291 -6.585 43.027 1.00 94.31 174 LYS A O 1
ATOM 1403 N N . ARG A 1 175 ? -27.892 -5.511 44.179 1.00 91.88 175 ARG A N 1
ATOM 1404 C CA . ARG A 1 175 ? -28.254 -4.611 43.083 1.00 91.88 175 ARG A CA 1
ATOM 1405 C C . ARG A 1 175 ? -27.143 -3.594 42.809 1.00 91.88 175 ARG A C 1
ATOM 1407 O O . ARG A 1 175 ? -26.827 -3.394 41.644 1.00 91.88 175 ARG A O 1
ATOM 1414 N N . ALA A 1 176 ? -26.530 -3.029 43.850 1.00 90.75 176 ALA A N 1
ATOM 1415 C CA . ALA A 1 176 ? -25.375 -2.138 43.726 1.00 90.75 176 ALA A CA 1
ATOM 1416 C C . ALA A 1 176 ? -24.190 -2.845 43.046 1.00 90.75 176 ALA A C 1
ATOM 1418 O O . ALA A 1 176 ? -23.709 -2.369 42.025 1.00 90.75 176 ALA A O 1
ATOM 1419 N N . SER A 1 177 ? -23.831 -4.053 43.503 1.00 93.56 177 SER A N 1
ATOM 1420 C CA . SER A 1 177 ? -22.766 -4.861 42.883 1.00 93.56 177 SER A CA 1
ATOM 1421 C C . SER A 1 177 ? -23.010 -5.136 41.395 1.00 93.56 177 SER A C 1
ATOM 1423 O O . SER A 1 177 ? -22.066 -5.186 40.615 1.00 93.56 177 SER A O 1
ATOM 1425 N N . LYS A 1 178 ? -24.271 -5.321 40.985 1.00 93.88 178 LYS A N 1
ATOM 1426 C CA . LYS A 1 178 ? -24.620 -5.545 39.577 1.00 93.88 178 LYS A CA 1
ATOM 1427 C C . LYS A 1 178 ? -24.437 -4.288 38.718 1.00 93.88 178 LYS A C 1
ATOM 1429 O O . LYS A 1 178 ? -24.103 -4.416 37.544 1.00 93.88 178 LYS A O 1
ATOM 1434 N N . TYR A 1 179 ? -24.675 -3.097 39.270 1.00 91.75 179 TYR A N 1
ATOM 1435 C CA . TYR A 1 179 ? -24.413 -1.845 38.556 1.00 91.75 179 TYR A CA 1
ATOM 1436 C C . TYR A 1 179 ? -22.907 -1.616 38.386 1.00 91.75 179 TYR A C 1
ATOM 1438 O O . TYR A 1 179 ? -22.479 -1.346 37.270 1.00 91.75 179 TYR A O 1
ATOM 1446 N N . ASP A 1 180 ? -22.100 -1.894 39.414 1.00 92.75 180 ASP A N 1
ATOM 1447 C CA . ASP A 1 180 ? -20.634 -1.826 39.302 1.00 92.75 180 ASP A CA 1
ATOM 1448 C C . ASP A 1 180 ? -20.079 -2.792 38.234 1.00 92.75 180 ASP A C 1
ATOM 1450 O O . ASP A 1 180 ? -19.080 -2.509 37.571 1.00 92.75 180 ASP A O 1
ATOM 1454 N N . GLU A 1 181 ? -20.697 -3.966 38.070 1.00 94.31 181 GLU A N 1
ATOM 1455 C CA . GLU A 1 181 ? -20.349 -4.920 37.008 1.00 94.31 181 GLU A CA 1
ATOM 1456 C C . GLU A 1 181 ? -20.735 -4.418 35.610 1.00 94.31 181 GLU A C 1
ATOM 1458 O O . GLU A 1 181 ? -19.985 -4.643 34.658 1.00 94.31 181 GLU A O 1
ATOM 1463 N N . LEU A 1 182 ? -21.880 -3.740 35.480 1.00 93.56 182 LEU A N 1
ATOM 1464 C CA . LEU A 1 182 ? -22.321 -3.137 34.219 1.00 93.56 182 LEU A CA 1
ATOM 1465 C C . LEU A 1 182 ? -21.394 -1.992 33.800 1.00 93.56 182 LEU A C 1
ATOM 1467 O O . LEU A 1 182 ? -20.933 -1.989 32.663 1.00 93.56 182 LEU A O 1
ATOM 1471 N N . ASP A 1 183 ? -21.022 -1.110 34.726 1.00 93.50 183 ASP A N 1
ATOM 1472 C CA . ASP A 1 183 ? -20.108 0.002 34.435 1.00 93.50 183 ASP A CA 1
ATOM 1473 C C . ASP A 1 183 ? -18.728 -0.507 33.990 1.00 93.50 183 ASP A C 1
ATOM 1475 O O . ASP A 1 183 ? -18.138 -0.010 33.027 1.00 93.50 183 ASP A O 1
ATOM 1479 N N . LYS A 1 184 ? -18.226 -1.573 34.631 1.00 95.81 184 LYS A N 1
ATOM 1480 C CA . LYS A 1 184 ? -16.990 -2.248 34.199 1.00 95.81 184 LYS A CA 1
ATOM 1481 C C . LYS A 1 184 ? -17.124 -2.872 32.812 1.00 95.81 184 LYS A C 1
ATOM 1483 O O . LYS A 1 184 ? -16.159 -2.853 32.051 1.00 95.81 184 LYS A O 1
ATOM 1488 N N . LYS A 1 185 ? -18.284 -3.445 32.482 1.00 95.75 185 LYS A N 1
ATOM 1489 C CA . LYS A 1 185 ? -18.539 -4.034 31.160 1.00 95.75 185 LYS A CA 1
ATOM 1490 C C . LYS A 1 185 ? -18.511 -2.964 30.071 1.00 95.75 185 LYS A C 1
ATOM 1492 O O . LYS A 1 185 ? -17.842 -3.169 29.060 1.00 95.75 185 LYS A O 1
ATOM 1497 N N . ASP A 1 186 ? -19.162 -1.832 30.304 1.00 95.31 186 ASP A N 1
ATOM 1498 C CA . ASP A 1 186 ? -19.208 -0.720 29.352 1.00 95.31 186 ASP A CA 1
ATOM 1499 C C . ASP A 1 186 ? -17.814 -0.109 29.137 1.00 95.31 186 ASP A C 1
ATOM 1501 O O . ASP A 1 186 ? -17.426 0.193 28.005 1.00 95.31 186 ASP A O 1
ATOM 1505 N N . GLU A 1 187 ? -17.013 0.008 30.199 1.00 97.00 187 GLU A N 1
ATOM 1506 C CA . GLU A 1 187 ? -15.622 0.459 30.103 1.00 97.00 187 GLU A CA 1
ATOM 1507 C C . GLU A 1 187 ? -14.750 -0.520 29.294 1.00 97.00 187 GLU A C 1
ATOM 1509 O O . GLU A 1 187 ? -13.987 -0.109 28.417 1.00 97.00 187 GLU A O 1
ATOM 1514 N N . ILE A 1 188 ? -14.909 -1.829 29.511 1.00 96.25 188 ILE A N 1
ATOM 1515 C CA . ILE A 1 188 ? -14.213 -2.855 28.718 1.00 96.25 188 ILE A CA 1
ATOM 1516 C C . ILE A 1 188 ? -14.633 -2.784 27.242 1.00 96.25 188 ILE A C 1
ATOM 1518 O O . ILE A 1 188 ? -13.780 -2.871 26.356 1.00 96.25 188 ILE A O 1
ATOM 1522 N N . GLU A 1 189 ? -15.923 -2.603 26.949 1.00 97.25 189 GLU A N 1
ATOM 1523 C CA . GLU A 1 189 ? -16.414 -2.471 25.572 1.00 97.25 189 GLU A CA 1
ATOM 1524 C C . GLU A 1 189 ? -15.822 -1.241 24.869 1.00 97.25 189 GLU A C 1
ATOM 1526 O O . GLU A 1 189 ? -15.348 -1.357 23.732 1.00 97.25 189 GLU A O 1
ATOM 1531 N N . LYS A 1 190 ? -15.743 -0.094 25.557 1.00 97.50 190 LYS A N 1
ATOM 1532 C CA . LYS A 1 190 ? -15.067 1.111 25.045 1.00 97.50 190 LYS A CA 1
ATOM 1533 C C . LYS A 1 190 ? -13.593 0.854 24.735 1.00 97.50 190 LYS A C 1
ATOM 1535 O O . LYS A 1 190 ? -13.117 1.232 23.662 1.00 97.50 190 LYS A O 1
ATOM 1540 N N . GLN A 1 191 ? -12.874 0.167 25.622 1.00 97.81 191 GLN A N 1
ATOM 1541 C CA . GLN A 1 191 ? -11.466 -0.177 25.401 1.00 97.81 191 GLN A CA 1
ATOM 1542 C C . GLN A 1 191 ? -11.283 -1.126 24.208 1.00 97.81 191 GLN A C 1
ATOM 1544 O O . GLN A 1 191 ? -10.387 -0.920 23.387 1.00 97.81 191 GLN A O 1
ATOM 1549 N N . ILE A 1 192 ? -12.161 -2.121 24.046 1.00 97.81 192 ILE A N 1
ATOM 1550 C CA . ILE A 1 192 ? -12.142 -3.026 22.885 1.00 97.81 192 ILE A CA 1
ATOM 1551 C C . ILE A 1 192 ? -12.367 -2.248 21.584 1.00 97.81 192 ILE A C 1
ATOM 1553 O O . ILE A 1 192 ? -11.671 -2.499 20.594 1.00 97.81 192 ILE A O 1
ATOM 1557 N N . LEU A 1 193 ? -13.321 -1.314 21.561 1.00 98.19 193 LEU A N 1
ATOM 1558 C CA . LEU A 1 193 ? -13.586 -0.480 20.387 1.00 98.19 193 LEU A CA 1
ATOM 1559 C C . LEU A 1 193 ? -12.392 0.413 20.044 1.00 98.19 193 LEU A C 1
ATOM 1561 O O . LEU A 1 193 ? -12.000 0.468 18.876 1.00 98.19 193 LEU A O 1
ATOM 1565 N N . LYS A 1 194 ? -11.760 1.025 21.050 1.00 98.06 194 LYS A N 1
ATOM 1566 C CA . LYS A 1 194 ? -10.539 1.819 20.873 1.00 98.06 194 LYS A CA 1
ATOM 1567 C C . LYS A 1 194 ? -9.409 0.991 20.250 1.00 98.06 194 LYS A C 1
ATOM 1569 O O . LYS A 1 194 ? -8.870 1.381 19.218 1.00 98.06 194 LYS A O 1
ATOM 1574 N N . ILE A 1 195 ? -9.132 -0.199 20.788 1.00 97.94 195 ILE A N 1
ATOM 1575 C CA . ILE A 1 195 ? -8.104 -1.109 20.249 1.00 97.94 195 ILE A CA 1
ATOM 1576 C C . ILE A 1 195 ? -8.428 -1.528 18.806 1.00 97.94 195 ILE A C 1
ATOM 1578 O O . ILE A 1 195 ? -7.536 -1.616 17.959 1.00 97.94 195 ILE A O 1
ATOM 1582 N N . LYS A 1 196 ? -9.702 -1.805 18.495 1.00 97.75 196 LYS A N 1
ATOM 1583 C CA . LYS A 1 196 ? -10.124 -2.148 17.127 1.00 97.75 196 LYS A CA 1
ATOM 1584 C C . LYS A 1 196 ? -9.887 -0.993 16.154 1.00 97.75 196 LYS A C 1
ATOM 1586 O O . LYS A 1 196 ? -9.449 -1.247 15.032 1.00 97.75 196 LYS A O 1
ATOM 1591 N N . LEU A 1 197 ? -10.172 0.241 16.566 1.00 98.06 197 LEU A N 1
ATOM 1592 C CA . LEU A 1 197 ? -9.943 1.432 15.752 1.00 98.06 197 LEU A CA 1
ATOM 1593 C C . LEU A 1 197 ? -8.447 1.655 15.498 1.00 98.06 197 LEU A C 1
ATOM 1595 O O . LEU A 1 197 ? -8.049 1.804 14.345 1.00 98.06 197 LEU A O 1
ATOM 1599 N N . GLU A 1 198 ? -7.622 1.583 16.543 1.00 97.94 198 GLU A N 1
ATOM 1600 C CA . GLU A 1 198 ? -6.162 1.724 16.440 1.00 97.94 198 GLU A CA 1
ATOM 1601 C C . GLU A 1 198 ? -5.563 0.677 15.486 1.00 97.94 198 GLU A C 1
ATOM 1603 O O . GLU A 1 198 ? -4.796 1.018 14.585 1.00 97.94 198 GLU A O 1
ATOM 1608 N N . ARG A 1 199 ? -5.989 -0.591 15.584 1.00 97.75 199 ARG A N 1
ATOM 1609 C CA . ARG A 1 199 ? -5.550 -1.655 14.659 1.00 97.75 199 ARG A CA 1
ATOM 1610 C C . ARG A 1 199 ? -5.962 -1.402 13.210 1.00 97.75 199 ARG A C 1
ATOM 1612 O O . ARG A 1 199 ? -5.199 -1.719 12.298 1.00 97.75 199 ARG A O 1
ATOM 1619 N N . LYS A 1 200 ? -7.162 -0.857 12.976 1.00 97.56 200 LYS A N 1
ATOM 1620 C CA . LYS A 1 200 ? -7.605 -0.479 11.624 1.00 97.56 200 LYS A CA 1
ATOM 1621 C C . LYS A 1 200 ? -6.740 0.650 11.064 1.00 97.56 200 LYS A C 1
ATOM 1623 O O . LYS A 1 200 ? -6.300 0.554 9.923 1.00 97.56 200 LYS A O 1
ATOM 1628 N N . GLN A 1 201 ? -6.449 1.675 11.863 1.00 97.12 201 GLN A N 1
ATOM 1629 C CA . GLN A 1 201 ? -5.573 2.778 11.458 1.00 97.12 201 GLN A CA 1
ATOM 1630 C C . GLN A 1 201 ? -4.152 2.288 11.145 1.00 97.12 201 GLN A C 1
ATOM 1632 O O . GLN A 1 201 ? -3.600 2.645 10.104 1.00 97.12 201 GLN A O 1
ATOM 1637 N N . GLU A 1 202 ? -3.591 1.409 11.979 1.00 97.81 202 GLU A N 1
ATOM 1638 C CA . GLU A 1 202 ? -2.274 0.805 11.746 1.00 97.81 202 GLU A CA 1
ATOM 1639 C C . GLU A 1 202 ? -2.243 -0.018 10.445 1.00 97.81 202 GLU A C 1
ATOM 1641 O O . GLU A 1 202 ? -1.293 0.074 9.665 1.00 97.81 202 GLU A O 1
ATOM 1646 N N . MET A 1 203 ? -3.295 -0.797 10.171 1.00 97.62 203 MET A N 1
ATOM 1647 C CA . MET A 1 203 ? -3.423 -1.564 8.928 1.00 97.62 203 MET A CA 1
ATOM 1648 C C . MET A 1 203 ? -3.452 -0.649 7.699 1.00 97.62 203 MET A C 1
ATOM 1650 O O . MET A 1 203 ? -2.733 -0.906 6.732 1.00 97.62 203 MET A O 1
ATOM 1654 N N . VAL A 1 204 ? -4.225 0.440 7.751 1.00 97.50 204 VAL A N 1
ATOM 1655 C CA . VAL A 1 204 ? -4.296 1.430 6.667 1.00 97.50 204 VAL A CA 1
ATOM 1656 C C . VAL A 1 204 ? -2.937 2.095 6.447 1.00 97.50 204 VAL A C 1
ATOM 1658 O O . VAL A 1 204 ? -2.485 2.190 5.308 1.00 97.50 204 VAL A O 1
ATOM 1661 N N . GLN A 1 205 ? -2.237 2.496 7.511 1.00 97.38 205 GLN A N 1
ATOM 1662 C CA . GLN A 1 205 ? -0.894 3.080 7.402 1.00 97.38 205 GLN A CA 1
ATOM 1663 C C . GLN A 1 205 ? 0.114 2.097 6.790 1.00 97.38 205 GLN A C 1
ATOM 1665 O O . GLN A 1 205 ? 0.878 2.472 5.899 1.00 97.38 205 GLN A O 1
ATOM 1670 N N . LYS A 1 206 ? 0.078 0.822 7.201 1.00 97.62 206 LYS A N 1
ATOM 1671 C CA . LYS A 1 206 ? 0.910 -0.240 6.613 1.00 97.62 206 LYS A CA 1
ATOM 1672 C C . LYS A 1 206 ? 0.611 -0.453 5.129 1.00 97.62 206 LYS A C 1
ATOM 1674 O O . LYS A 1 206 ? 1.545 -0.600 4.342 1.00 97.62 206 LYS A O 1
ATOM 1679 N N . MET A 1 207 ? -0.662 -0.447 4.734 1.00 97.44 207 MET A N 1
ATOM 1680 C CA . MET A 1 207 ? -1.056 -0.547 3.324 1.00 97.44 207 MET A CA 1
ATOM 1681 C C . MET A 1 207 ? -0.585 0.667 2.517 1.00 97.44 207 MET A C 1
ATOM 1683 O O . MET A 1 207 ? 0.001 0.478 1.453 1.00 97.44 207 MET A O 1
ATOM 1687 N N . LYS A 1 208 ? -0.747 1.892 3.039 1.00 97.88 208 LYS A N 1
ATOM 1688 C CA . LYS A 1 208 ? -0.238 3.115 2.394 1.00 97.88 208 LYS A CA 1
ATOM 1689 C C . LYS A 1 208 ? 1.273 3.046 2.169 1.00 97.88 208 LYS A C 1
ATOM 1691 O O . LYS A 1 208 ? 1.734 3.281 1.055 1.00 97.88 208 LYS A O 1
ATOM 1696 N N . LEU A 1 209 ? 2.036 2.657 3.193 1.00 98.06 209 LEU A N 1
ATOM 1697 C CA . LEU A 1 209 ? 3.488 2.504 3.081 1.00 98.06 209 LEU A CA 1
ATOM 1698 C C . LEU A 1 209 ? 3.871 1.448 2.035 1.00 98.06 209 LEU A C 1
ATOM 1700 O O . LEU A 1 209 ? 4.762 1.686 1.224 1.00 98.06 209 LEU A O 1
ATOM 1704 N N . LYS A 1 210 ? 3.173 0.306 2.013 1.00 97.62 210 LYS A N 1
ATOM 1705 C CA . LYS A 1 210 ? 3.408 -0.754 1.023 1.00 97.62 210 LYS A CA 1
ATOM 1706 C C . LYS A 1 210 ? 3.198 -0.251 -0.409 1.00 97.62 210 LYS A C 1
ATOM 1708 O O . LYS A 1 210 ? 4.042 -0.512 -1.261 1.00 97.62 210 LYS A O 1
ATOM 1713 N N . VAL A 1 211 ? 2.115 0.488 -0.659 1.00 97.19 211 VAL A N 1
ATOM 1714 C CA . VAL A 1 211 ? 1.818 1.066 -1.981 1.00 97.19 211 VAL A CA 1
ATOM 1715 C C . VAL A 1 211 ? 2.888 2.076 -2.397 1.00 97.19 211 VAL A C 1
ATOM 1717 O O . VAL A 1 211 ? 3.327 2.058 -3.544 1.00 97.19 211 VAL A O 1
ATOM 1720 N N . LEU A 1 212 ? 3.343 2.934 -1.479 1.00 97.44 212 LEU A N 1
ATOM 1721 C CA . LEU A 1 212 ? 4.415 3.894 -1.765 1.00 97.44 212 LEU A CA 1
ATOM 1722 C C . LEU A 1 212 ? 5.723 3.189 -2.137 1.00 97.44 212 LEU A C 1
ATOM 1724 O O . LEU A 1 212 ? 6.304 3.500 -3.174 1.00 97.44 212 LEU A O 1
ATOM 1728 N N . MET A 1 213 ? 6.133 2.185 -1.359 1.00 96.56 213 MET A N 1
ATOM 1729 C CA . MET A 1 213 ? 7.327 1.395 -1.669 1.00 96.56 213 MET A CA 1
ATOM 1730 C C . MET A 1 213 ? 7.215 0.687 -3.025 1.00 96.56 213 MET A C 1
ATOM 1732 O O . MET A 1 213 ? 8.185 0.621 -3.777 1.00 96.56 213 MET A O 1
ATOM 1736 N N . GLU A 1 214 ? 6.040 0.159 -3.371 1.00 96.94 214 GLU A N 1
ATOM 1737 C CA . GLU A 1 214 ? 5.817 -0.496 -4.663 1.00 96.94 214 GLU A CA 1
ATOM 1738 C C . GLU A 1 214 ? 5.877 0.491 -5.839 1.00 96.94 214 GLU A C 1
ATOM 1740 O O . GLU A 1 214 ? 6.462 0.170 -6.882 1.00 96.94 214 GLU A O 1
ATOM 1745 N N . LYS A 1 215 ? 5.349 1.710 -5.662 1.00 96.00 215 LYS A N 1
ATOM 1746 C CA . LYS A 1 215 ? 5.482 2.805 -6.636 1.00 96.00 215 LYS A CA 1
ATOM 1747 C C . LYS A 1 215 ? 6.947 3.198 -6.832 1.00 96.00 215 LYS A C 1
ATOM 1749 O O . LYS A 1 215 ? 7.404 3.257 -7.972 1.00 96.00 215 LYS A O 1
ATOM 1754 N N . GLU A 1 216 ? 7.699 3.391 -5.749 1.00 96.81 216 GLU A N 1
ATOM 1755 C CA . GLU A 1 216 ? 9.129 3.728 -5.808 1.00 96.81 216 GLU A CA 1
ATOM 1756 C C . GLU A 1 216 ? 9.945 2.634 -6.505 1.00 96.81 216 GLU A C 1
ATOM 1758 O O . GLU A 1 216 ? 10.710 2.914 -7.429 1.00 96.81 216 GLU A O 1
ATOM 1763 N N . MET A 1 217 ? 9.735 1.368 -6.138 1.00 96.75 217 MET A N 1
ATOM 1764 C CA . MET A 1 217 ? 10.413 0.234 -6.774 1.00 96.75 217 MET A CA 1
ATOM 1765 C C . MET A 1 217 ? 10.081 0.118 -8.264 1.00 96.75 217 MET A C 1
ATOM 1767 O O . MET A 1 217 ? 10.934 -0.261 -9.070 1.00 96.75 217 MET A O 1
ATOM 1771 N N . SER A 1 218 ? 8.847 0.430 -8.653 1.00 96.88 218 SER A N 1
ATOM 1772 C CA . SER A 1 218 ? 8.434 0.417 -10.059 1.00 96.88 218 SER A CA 1
ATOM 1773 C C . SER A 1 218 ? 9.064 1.563 -10.848 1.00 96.88 218 SER A C 1
ATOM 1775 O O . SER A 1 218 ? 9.543 1.330 -11.956 1.00 96.88 218 SER A O 1
ATOM 1777 N N . LEU A 1 219 ? 9.176 2.755 -10.255 1.00 96.44 219 LEU A N 1
ATOM 1778 C CA . LEU A 1 219 ? 9.884 3.888 -10.854 1.00 96.44 219 LEU A CA 1
ATOM 1779 C C . LEU A 1 219 ? 11.378 3.587 -11.056 1.00 96.44 219 LEU A C 1
ATOM 1781 O O . LEU A 1 219 ? 11.925 3.856 -12.124 1.00 96.44 219 LEU A O 1
ATOM 1785 N N . VAL A 1 220 ? 12.029 2.975 -10.061 1.00 97.88 220 VAL A N 1
ATOM 1786 C CA . VAL A 1 220 ? 13.438 2.560 -10.165 1.00 97.88 220 VAL A CA 1
ATOM 1787 C C . VAL A 1 220 ? 13.628 1.542 -11.290 1.00 97.88 220 VAL A C 1
ATOM 1789 O O . VAL A 1 220 ? 14.549 1.690 -12.093 1.00 97.88 220 VAL A O 1
ATOM 1792 N N . ARG A 1 221 ? 12.749 0.534 -11.387 1.00 96.81 221 ARG A N 1
ATOM 1793 C CA . ARG A 1 221 ? 12.790 -0.456 -12.478 1.00 96.81 221 ARG A CA 1
ATOM 1794 C C . ARG A 1 221 ? 12.634 0.201 -13.847 1.00 96.81 221 ARG A C 1
ATOM 1796 O O . ARG A 1 221 ? 13.400 -0.114 -14.753 1.00 96.81 221 ARG A O 1
ATOM 1803 N N . PHE A 1 222 ? 11.695 1.135 -13.973 1.00 96.94 222 PHE A N 1
ATOM 1804 C CA . PHE A 1 222 ? 11.473 1.872 -15.212 1.00 96.94 222 PHE A CA 1
ATOM 1805 C C . PHE A 1 222 ? 12.711 2.676 -15.637 1.00 96.94 222 PHE A C 1
ATOM 1807 O O . PHE A 1 222 ? 13.131 2.594 -16.791 1.00 96.94 222 PHE A O 1
ATOM 1814 N N . GLU A 1 223 ? 13.346 3.409 -14.718 1.00 96.50 223 GLU A N 1
ATOM 1815 C CA . GLU A 1 223 ? 14.535 4.201 -15.061 1.00 96.50 223 GLU A CA 1
ATOM 1816 C C . GLU A 1 223 ? 15.733 3.306 -15.425 1.00 96.50 223 GLU A C 1
ATOM 1818 O O . GLU A 1 223 ? 16.471 3.615 -16.361 1.00 96.50 223 GLU A O 1
ATOM 1823 N N . GLN A 1 224 ? 15.898 2.162 -14.753 1.00 96.12 224 GLN A N 1
ATOM 1824 C CA . GLN A 1 224 ? 16.923 1.173 -15.107 1.00 96.12 224 GLN A CA 1
ATOM 1825 C C . GLN A 1 224 ? 16.705 0.593 -16.510 1.00 96.12 224 GLN A C 1
ATOM 1827 O O . GLN A 1 224 ? 17.652 0.483 -17.292 1.00 96.12 224 GLN A O 1
ATOM 1832 N N . GLU A 1 225 ? 15.467 0.239 -16.853 1.00 96.06 225 GLU A N 1
ATOM 1833 C CA . GLU A 1 225 ? 15.128 -0.271 -18.181 1.00 96.06 225 GLU A CA 1
ATOM 1834 C C . GLU A 1 225 ? 15.354 0.789 -19.263 1.00 96.06 225 GLU A C 1
ATOM 1836 O O . GLU A 1 225 ? 15.976 0.512 -20.292 1.00 96.06 225 GLU A O 1
ATOM 1841 N N . LYS A 1 226 ? 14.945 2.031 -18.997 1.00 95.00 226 LYS A N 1
ATOM 1842 C CA . LYS A 1 226 ? 15.199 3.175 -19.875 1.00 95.00 226 LYS A CA 1
ATOM 1843 C C . LYS A 1 226 ? 16.695 3.377 -20.126 1.00 95.00 226 LYS A C 1
ATOM 1845 O O . LYS A 1 226 ? 17.098 3.524 -21.279 1.00 95.00 226 LYS A O 1
ATOM 1850 N N . GLN A 1 227 ? 17.532 3.327 -19.087 1.00 95.31 227 GLN A N 1
ATOM 1851 C CA . GLN A 1 227 ? 18.991 3.413 -19.233 1.00 95.31 227 GLN A CA 1
ATOM 1852 C C . GLN A 1 227 ? 19.560 2.260 -20.070 1.00 95.31 227 GLN A C 1
ATOM 1854 O O . GLN A 1 227 ? 20.402 2.487 -20.942 1.00 95.31 227 GLN A O 1
ATOM 1859 N N . LEU A 1 228 ? 19.072 1.034 -19.860 1.00 97.19 228 LEU A N 1
ATOM 1860 C CA . LEU A 1 228 ? 19.500 -0.135 -20.628 1.00 97.19 228 LEU A CA 1
ATOM 1861 C C . LEU A 1 228 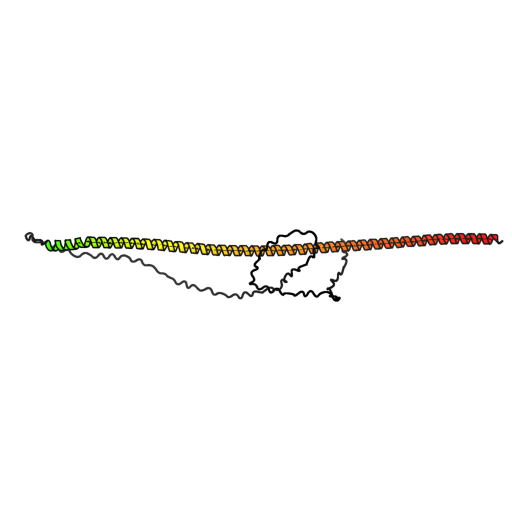? 19.141 -0.010 -22.116 1.00 97.19 228 LEU A C 1
ATOM 1863 O O . LEU A 1 228 ? 19.957 -0.351 -22.975 1.00 97.19 228 LEU A O 1
ATOM 1867 N N . ILE A 1 229 ? 17.943 0.490 -22.431 1.00 95.56 229 ILE A N 1
ATOM 1868 C CA . ILE A 1 229 ? 17.510 0.749 -23.811 1.00 95.56 229 ILE A CA 1
ATOM 1869 C C . ILE A 1 229 ? 18.390 1.825 -24.458 1.00 95.56 229 ILE A C 1
ATOM 1871 O O . ILE A 1 229 ? 18.852 1.628 -25.582 1.00 95.56 229 ILE A O 1
ATOM 1875 N N . CYS A 1 230 ? 18.672 2.927 -23.753 1.00 95.44 230 CYS A N 1
ATOM 1876 C CA . CYS A 1 230 ? 19.568 3.977 -24.246 1.00 95.44 230 CYS A CA 1
ATOM 1877 C C . CYS A 1 230 ? 20.952 3.423 -24.607 1.00 95.44 230 CYS A C 1
ATOM 1879 O O . CYS A 1 230 ? 21.441 3.672 -25.709 1.00 95.44 230 CYS A O 1
ATOM 1881 N N . LEU A 1 231 ? 21.542 2.622 -23.715 1.00 97.56 231 LEU A N 1
ATOM 1882 C CA . LEU A 1 231 ? 22.853 2.013 -23.935 1.00 97.56 231 LEU A CA 1
ATOM 1883 C C . LEU A 1 231 ? 22.856 1.086 -25.159 1.00 97.56 231 LEU A C 1
ATOM 1885 O O . LEU A 1 231 ? 23.782 1.128 -25.966 1.00 97.56 231 LEU A O 1
ATOM 1889 N N . ARG A 1 232 ? 21.806 0.271 -25.334 1.00 96.00 232 ARG A N 1
ATOM 1890 C CA . ARG A 1 232 ? 21.671 -0.599 -26.516 1.00 96.00 232 ARG A CA 1
ATOM 1891 C C . ARG A 1 232 ? 21.599 0.209 -27.809 1.00 96.00 232 ARG A C 1
ATOM 1893 O O . ARG A 1 232 ? 22.291 -0.123 -28.765 1.00 96.00 232 ARG A O 1
ATOM 1900 N N . LEU A 1 233 ? 20.806 1.281 -27.832 1.00 96.31 233 LEU A N 1
ATOM 1901 C CA . LEU A 1 233 ? 20.686 2.147 -29.008 1.00 96.31 233 LEU A CA 1
ATOM 1902 C C . LEU A 1 233 ? 22.008 2.838 -29.361 1.00 96.31 233 LEU A C 1
ATOM 1904 O O . LEU A 1 233 ? 22.310 3.024 -30.539 1.00 96.31 233 LEU A O 1
ATOM 1908 N N . GLU A 1 234 ? 22.791 3.235 -28.362 1.00 97.00 234 GLU A N 1
ATOM 1909 C CA . GLU A 1 234 ? 24.118 3.811 -28.576 1.00 97.00 234 GLU A CA 1
ATOM 1910 C C . GLU A 1 234 ? 25.079 2.785 -29.190 1.00 97.00 234 GLU A C 1
ATOM 1912 O O . GLU A 1 234 ? 25.670 3.049 -30.237 1.00 97.00 234 GLU A O 1
ATOM 1917 N N . GLN A 1 235 ? 25.128 1.574 -28.632 1.00 97.19 235 GLN A N 1
ATOM 1918 C CA . GLN A 1 235 ? 25.932 0.473 -29.172 1.00 97.19 235 GLN A CA 1
ATOM 1919 C C . GLN A 1 235 ? 25.532 0.100 -30.608 1.00 97.19 235 GLN A C 1
ATOM 1921 O O . GLN A 1 235 ? 26.393 -0.142 -31.454 1.00 97.19 235 GLN A O 1
ATOM 1926 N N . GLU A 1 236 ? 24.234 0.078 -30.920 1.00 96.81 236 GLU A N 1
ATOM 1927 C CA . GLU A 1 236 ? 23.748 -0.183 -32.279 1.00 96.81 236 GLU A CA 1
ATOM 1928 C C . GLU A 1 236 ? 24.166 0.915 -33.266 1.00 96.81 236 GLU A C 1
ATOM 1930 O O . GLU A 1 236 ? 24.572 0.610 -34.392 1.00 96.81 236 GLU A O 1
ATOM 1935 N N . LYS A 1 237 ? 24.119 2.189 -32.851 1.00 95.81 237 LYS A N 1
ATOM 1936 C CA . LYS A 1 237 ? 24.605 3.314 -33.666 1.00 95.81 237 LYS A CA 1
ATOM 1937 C C . LYS A 1 237 ? 26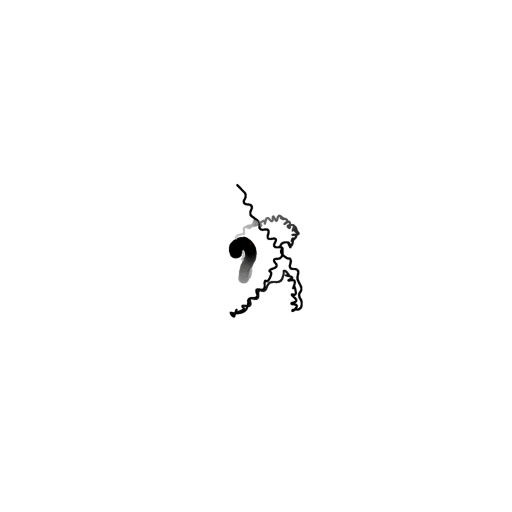.103 3.209 -33.931 1.00 95.81 237 LYS A C 1
ATOM 1939 O O . LYS A 1 237 ? 26.530 3.420 -35.069 1.00 95.81 237 LYS A O 1
ATOM 1944 N N . GLU A 1 238 ? 26.893 2.864 -32.918 1.00 97.31 238 GLU A N 1
ATOM 1945 C CA . GLU A 1 238 ? 28.334 2.644 -33.069 1.00 97.31 238 GLU A CA 1
ATOM 1946 C C . GLU A 1 238 ? 28.626 1.485 -34.026 1.00 97.31 238 GLU A C 1
ATOM 1948 O O . GLU A 1 238 ? 29.400 1.647 -34.973 1.00 97.31 238 GLU A O 1
ATOM 1953 N N . LEU A 1 239 ? 27.951 0.345 -33.854 1.00 97.62 239 LEU A N 1
ATOM 1954 C CA . LEU A 1 239 ? 28.098 -0.818 -34.732 1.00 97.62 239 LEU A CA 1
ATOM 1955 C C . LEU A 1 239 ? 27.737 -0.477 -36.186 1.00 97.62 239 LEU A C 1
ATOM 1957 O O . LEU A 1 239 ? 28.464 -0.847 -37.113 1.00 97.62 239 LEU A O 1
ATOM 1961 N N . ALA A 1 240 ? 26.634 0.247 -36.398 1.00 97.19 240 ALA A N 1
ATOM 1962 C CA . ALA A 1 240 ? 26.213 0.693 -37.723 1.00 97.19 240 ALA A CA 1
ATOM 1963 C C . ALA A 1 240 ? 27.240 1.644 -38.360 1.00 97.19 240 ALA A C 1
ATOM 1965 O O . ALA A 1 240 ? 27.549 1.506 -39.546 1.00 97.19 240 ALA A O 1
ATOM 1966 N N . SER A 1 241 ? 27.809 2.562 -37.573 1.00 98.25 241 SER A N 1
ATOM 1967 C CA . SER A 1 241 ? 28.871 3.474 -38.011 1.00 98.25 241 SER A CA 1
ATOM 1968 C C . SER A 1 241 ? 30.131 2.714 -38.441 1.00 98.25 241 SER A C 1
ATOM 1970 O O . SER A 1 241 ? 30.638 2.922 -39.546 1.00 98.25 241 SER A O 1
ATOM 1972 N N . ILE A 1 242 ? 30.585 1.757 -37.621 1.00 98.38 242 ILE A N 1
ATOM 1973 C CA . ILE A 1 242 ? 31.739 0.896 -37.922 1.00 98.38 242 ILE A CA 1
ATOM 1974 C C . ILE A 1 242 ? 31.501 0.100 -39.208 1.00 98.38 242 ILE A C 1
ATOM 1976 O O . ILE A 1 242 ? 32.374 0.042 -40.077 1.00 98.38 242 ILE A O 1
ATOM 1980 N N . LYS A 1 243 ? 30.312 -0.494 -39.358 1.00 98.12 243 LYS A N 1
ATOM 1981 C CA . LYS A 1 243 ? 29.949 -1.265 -40.552 1.00 98.12 243 LYS A CA 1
ATOM 1982 C C . LYS A 1 243 ? 30.002 -0.404 -41.814 1.00 98.12 243 LYS A C 1
ATOM 1984 O O . LYS A 1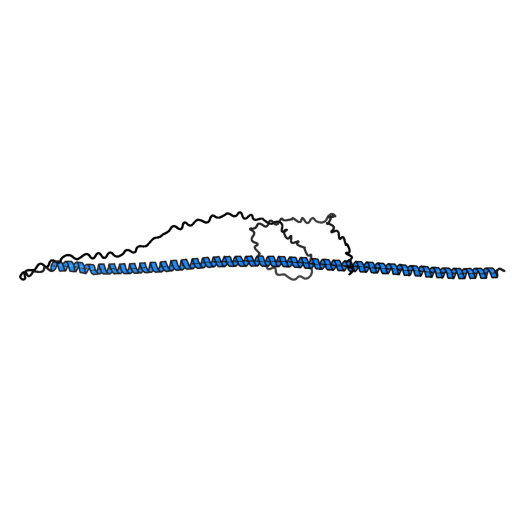 243 ? 30.559 -0.830 -42.824 1.00 98.12 243 LYS A O 1
ATOM 1989 N N . LEU A 1 244 ? 29.455 0.806 -41.747 1.00 98.06 244 LEU A N 1
ATOM 1990 C CA . LEU A 1 244 ? 29.437 1.737 -42.869 1.00 98.06 244 LEU A CA 1
ATOM 1991 C C . LEU A 1 244 ? 30.857 2.159 -43.273 1.00 98.06 244 LEU A C 1
ATOM 1993 O O . LEU A 1 244 ? 31.174 2.212 -44.463 1.00 98.06 244 LEU A O 1
ATOM 1997 N N . GLU A 1 245 ? 31.730 2.420 -42.301 1.00 98.44 245 GLU A N 1
ATOM 1998 C CA . GLU A 1 245 ? 33.129 2.763 -42.567 1.00 98.44 245 GLU A CA 1
ATOM 1999 C C . GLU A 1 245 ? 33.897 1.589 -43.192 1.00 98.44 245 GLU A C 1
ATOM 2001 O O . GLU A 1 245 ? 34.608 1.761 -44.185 1.00 98.44 245 GLU A O 1
ATOM 2006 N N . TYR A 1 246 ? 33.680 0.371 -42.694 1.00 98.38 246 TYR A N 1
ATOM 2007 C CA . TYR A 1 246 ? 34.242 -0.837 -43.294 1.00 98.38 246 TYR A CA 1
ATOM 2008 C C . TYR A 1 246 ? 33.785 -1.032 -44.751 1.00 98.38 246 TYR A C 1
ATOM 2010 O O . TYR A 1 246 ? 34.602 -1.313 -45.632 1.00 98.38 246 TYR A O 1
ATOM 2018 N N . GLU A 1 247 ? 32.496 -0.831 -45.043 1.00 98.06 247 GLU A N 1
ATOM 2019 C CA . GLU A 1 247 ? 31.960 -0.907 -46.408 1.00 98.06 247 GLU A CA 1
ATOM 2020 C C . GLU A 1 247 ? 32.577 0.152 -47.336 1.00 98.06 247 GLU A C 1
ATOM 2022 O O . GLU A 1 247 ? 32.915 -0.155 -48.486 1.00 98.06 247 GLU A O 1
ATOM 2027 N N . ARG A 1 248 ? 32.789 1.383 -46.846 1.00 97.44 248 ARG A N 1
ATOM 2028 C CA . ARG A 1 248 ? 33.494 2.437 -47.598 1.00 97.44 248 ARG A CA 1
ATOM 2029 C C . ARG A 1 248 ? 34.922 2.028 -47.939 1.00 97.44 248 ARG A C 1
ATOM 2031 O O . ARG A 1 248 ? 35.326 2.161 -49.096 1.00 97.44 248 ARG A O 1
ATOM 2038 N N . GLN A 1 249 ? 35.668 1.506 -46.967 1.00 98.06 249 GLN A N 1
ATOM 2039 C CA . GLN A 1 249 ? 37.047 1.052 -47.173 1.00 98.06 249 GLN A CA 1
ATOM 2040 C C . GLN A 1 249 ? 37.115 -0.102 -48.176 1.00 98.06 249 GLN A C 1
ATOM 2042 O O . GLN A 1 249 ? 37.931 -0.075 -49.101 1.00 98.06 249 GLN A O 1
ATOM 2047 N N . LEU A 1 250 ? 36.209 -1.076 -48.057 1.00 98.06 250 LEU A N 1
ATOM 2048 C CA . LEU A 1 250 ? 36.125 -2.203 -48.981 1.00 98.06 250 LEU A CA 1
ATOM 2049 C C . LEU A 1 250 ? 35.820 -1.747 -50.417 1.00 98.06 250 LEU A C 1
ATOM 2051 O O . LEU A 1 250 ? 36.441 -2.229 -51.366 1.00 98.06 250 LEU A O 1
ATOM 2055 N N . ASN A 1 251 ? 34.883 -0.813 -50.590 1.00 97.94 251 ASN A N 1
ATOM 2056 C CA . ASN A 1 251 ? 34.546 -0.266 -51.905 1.00 97.94 251 ASN A CA 1
ATOM 2057 C C . ASN A 1 251 ? 35.694 0.564 -52.496 1.00 97.94 251 ASN A C 1
ATOM 2059 O O . ASN A 1 251 ? 35.990 0.427 -53.683 1.00 97.94 251 ASN A O 1
ATOM 2063 N N . SER A 1 252 ? 36.384 1.360 -51.675 1.00 98.31 252 SER A N 1
ATOM 2064 C CA . SER A 1 252 ? 37.579 2.107 -52.089 1.00 98.31 252 SER A CA 1
ATOM 2065 C C . SER A 1 252 ? 38.669 1.172 -52.627 1.00 98.31 252 SER A C 1
ATOM 2067 O O . SER A 1 252 ? 39.167 1.364 -53.738 1.00 98.31 252 SER A O 1
ATOM 2069 N N . LEU A 1 253 ? 38.955 0.086 -51.899 1.00 98.38 253 LEU A N 1
ATOM 2070 C CA . LEU A 1 253 ? 39.935 -0.921 -52.307 1.00 98.38 253 LEU A CA 1
ATOM 2071 C C . LEU A 1 253 ? 39.549 -1.611 -53.624 1.00 98.38 253 LEU A C 1
ATOM 2073 O O . LEU A 1 253 ? 40.403 -1.816 -54.487 1.00 98.38 253 LEU A O 1
ATOM 2077 N N . LYS A 1 254 ? 38.266 -1.952 -53.809 1.00 98.12 254 LYS A N 1
ATOM 2078 C CA . LYS A 1 254 ? 37.771 -2.536 -55.070 1.00 98.12 254 LYS A CA 1
ATOM 2079 C C . LYS A 1 254 ? 38.010 -1.602 -56.257 1.00 98.12 254 LYS A C 1
ATOM 2081 O O . LYS A 1 254 ? 38.516 -2.052 -57.284 1.00 98.12 254 LYS A O 1
ATOM 2086 N N . ILE A 1 255 ? 37.698 -0.314 -56.098 1.00 98.00 255 ILE A N 1
ATOM 2087 C CA . ILE A 1 255 ? 37.914 0.704 -57.136 1.00 98.00 255 ILE A CA 1
ATOM 2088 C C . ILE A 1 255 ? 39.408 0.827 -57.467 1.00 98.00 255 ILE A C 1
ATOM 2090 O O . ILE A 1 255 ? 39.780 0.921 -58.637 1.00 98.00 255 ILE A O 1
ATOM 2094 N N . GLU A 1 256 ? 40.284 0.817 -56.462 1.00 98.25 256 GLU A N 1
ATOM 2095 C CA . GLU A 1 256 ? 41.732 0.889 -56.678 1.00 98.25 256 GLU A CA 1
ATOM 2096 C C . GLU A 1 256 ? 42.267 -0.341 -57.427 1.00 98.25 256 GLU A C 1
ATOM 2098 O O . GLU A 1 256 ? 43.007 -0.202 -58.406 1.00 98.25 256 GLU A O 1
ATOM 2103 N N . GLN A 1 257 ? 41.833 -1.543 -57.042 1.00 97.94 257 GLN A N 1
ATOM 2104 C CA . GLN A 1 257 ? 42.190 -2.779 -57.742 1.00 97.94 257 GLN A CA 1
ATOM 2105 C C . GLN A 1 257 ? 41.730 -2.770 -59.206 1.00 97.94 257 GLN A C 1
ATOM 2107 O O . GLN A 1 257 ? 42.474 -3.206 -60.089 1.00 97.94 257 GLN A O 1
ATOM 2112 N N . GLU A 1 258 ? 40.526 -2.269 -59.484 1.00 98.38 258 GLU A N 1
ATOM 2113 C CA . GLU A 1 258 ? 40.004 -2.139 -60.846 1.00 98.38 258 GLU A CA 1
ATOM 2114 C C . GLU A 1 258 ? 40.815 -1.136 -61.678 1.00 98.38 258 GLU A C 1
ATOM 2116 O O . GLU A 1 258 ? 41.223 -1.455 -62.798 1.00 98.38 258 GLU A O 1
ATOM 2121 N N . LYS A 1 259 ? 41.164 0.026 -61.109 1.00 98.00 259 LYS A N 1
ATOM 2122 C CA . LYS A 1 259 ? 42.059 1.002 -61.757 1.00 98.00 259 LYS A CA 1
ATOM 2123 C C . LYS A 1 259 ? 43.410 0.384 -62.120 1.00 98.00 259 LYS A C 1
ATOM 2125 O O . LYS A 1 259 ? 43.901 0.593 -63.230 1.00 98.00 259 LYS A O 1
ATOM 2130 N N . VAL A 1 260 ? 44.010 -0.391 -61.213 1.00 98.12 260 VAL A N 1
ATOM 2131 C CA . VAL A 1 260 ? 45.282 -1.084 -61.477 1.00 98.12 260 VAL A CA 1
ATOM 2132 C C . VAL A 1 260 ? 45.133 -2.084 -62.625 1.00 98.12 260 VAL A C 1
ATOM 2134 O O . VAL A 1 260 ? 45.969 -2.082 -63.532 1.00 98.12 260 VAL A O 1
ATOM 2137 N N . LYS A 1 261 ? 44.063 -2.891 -62.645 1.00 98.19 261 LYS A N 1
ATOM 2138 C CA . LYS A 1 261 ? 43.786 -3.827 -63.749 1.00 98.19 261 LYS A CA 1
ATOM 2139 C C . LYS A 1 261 ? 43.692 -3.096 -65.091 1.00 98.19 261 LYS A C 1
ATOM 2141 O O . LYS A 1 261 ? 44.458 -3.426 -65.998 1.00 98.19 261 LYS A O 1
ATOM 2146 N N . LEU A 1 262 ? 42.875 -2.045 -65.180 1.00 98.19 262 LEU A N 1
ATOM 2147 C CA . LEU A 1 262 ? 42.707 -1.250 -66.403 1.00 98.19 262 LEU A CA 1
ATOM 2148 C C . LEU A 1 262 ? 44.030 -0.637 -66.887 1.00 98.19 262 LEU A C 1
ATOM 2150 O O . LEU A 1 262 ? 44.366 -0.748 -68.065 1.00 98.19 262 LEU A O 1
ATOM 2154 N N . MET A 1 263 ? 44.844 -0.075 -65.985 1.00 98.00 263 MET A N 1
ATOM 2155 C CA . MET A 1 263 ? 46.170 0.448 -66.349 1.00 98.00 263 MET A CA 1
ATOM 2156 C C . MET A 1 263 ? 47.105 -0.638 -66.900 1.00 98.00 263 MET A C 1
ATOM 2158 O O . MET A 1 263 ? 47.904 -0.378 -67.805 1.00 98.00 263 MET A O 1
ATOM 2162 N N . THR A 1 264 ? 47.059 -1.858 -66.354 1.00 98.31 264 THR A N 1
ATOM 2163 C CA . THR A 1 264 ? 47.886 -2.961 -66.870 1.00 98.31 264 THR A CA 1
ATOM 2164 C C . THR A 1 264 ? 47.426 -3.434 -68.246 1.00 98.31 264 THR A C 1
ATOM 2166 O O . THR A 1 264 ? 48.269 -3.713 -69.102 1.00 98.31 264 THR A O 1
ATOM 2169 N N . GLU A 1 265 ? 46.118 -3.483 -68.490 1.00 98.19 265 GLU A N 1
ATOM 2170 C CA . GLU A 1 265 ? 45.542 -3.813 -69.796 1.00 98.19 265 GLU A CA 1
ATOM 2171 C C . GLU A 1 265 ? 45.885 -2.748 -70.840 1.00 98.19 265 GLU A C 1
ATOM 2173 O O . GLU A 1 265 ? 46.357 -3.080 -71.929 1.00 98.19 265 GLU A O 1
ATOM 2178 N N . GLU A 1 266 ? 45.773 -1.469 -70.483 1.00 97.94 266 GLU A N 1
ATOM 2179 C CA . GLU A 1 266 ? 46.165 -0.351 -71.340 1.00 97.94 266 GLU A CA 1
ATOM 2180 C C . GLU A 1 266 ? 47.653 -0.428 -71.728 1.00 97.94 266 GLU A C 1
ATOM 2182 O O . GLU A 1 266 ? 48.010 -0.276 -72.901 1.00 97.94 266 GLU A O 1
ATOM 2187 N N . LYS A 1 267 ? 48.540 -0.724 -70.765 1.00 98.06 267 LYS A N 1
ATOM 2188 C CA . LYS A 1 267 ? 49.976 -0.930 -71.029 1.00 98.06 267 LYS A CA 1
ATOM 2189 C C . LYS A 1 267 ? 50.218 -2.090 -71.998 1.00 98.06 267 LYS A C 1
ATOM 2191 O O . LYS A 1 267 ? 51.021 -1.937 -72.922 1.00 98.06 267 LYS A O 1
ATOM 2196 N N . LYS A 1 268 ? 49.523 -3.222 -71.828 1.00 97.94 268 LYS A N 1
ATOM 2197 C CA . LYS A 1 268 ? 49.609 -4.372 -72.748 1.00 97.94 268 LYS A CA 1
ATOM 2198 C C . LYS A 1 268 ? 49.144 -3.994 -74.157 1.00 97.94 268 LYS A C 1
ATOM 2200 O O . LYS A 1 268 ? 49.847 -4.280 -75.124 1.00 97.94 268 LYS A O 1
ATOM 2205 N N . LEU A 1 269 ? 48.016 -3.292 -74.287 1.00 97.94 269 LEU A N 1
ATOM 2206 C CA . LEU A 1 269 ? 47.502 -2.823 -75.580 1.00 97.94 269 LEU A CA 1
ATOM 2207 C C . LEU A 1 269 ? 48.483 -1.871 -76.275 1.00 97.94 269 LEU A C 1
ATOM 2209 O O . LEU A 1 269 ? 48.770 -2.044 -77.461 1.00 97.94 269 LEU A O 1
ATOM 2213 N N . LYS A 1 270 ? 49.066 -0.917 -75.539 1.00 97.75 270 LYS A N 1
ATOM 2214 C CA . LYS A 1 270 ? 50.108 -0.014 -76.057 1.00 97.75 270 LYS A CA 1
ATOM 2215 C C . LYS A 1 270 ? 51.326 -0.783 -76.586 1.00 97.75 270 LYS A C 1
ATOM 2217 O O . LYS A 1 270 ? 51.837 -0.450 -77.655 1.00 97.75 270 LYS A O 1
ATOM 2222 N N . GLN A 1 271 ? 51.773 -1.826 -75.884 1.00 97.88 271 GLN A N 1
ATOM 2223 C CA . GLN A 1 271 ? 52.870 -2.688 -76.347 1.00 97.88 271 GLN A CA 1
ATOM 2224 C C . GLN A 1 271 ? 52.504 -3.460 -77.622 1.00 97.88 271 GLN A C 1
ATOM 2226 O O . GLN A 1 271 ? 53.290 -3.465 -78.570 1.00 97.88 271 GLN A O 1
ATOM 2231 N N . ILE A 1 272 ? 51.306 -4.051 -77.684 1.00 97.75 272 ILE A N 1
ATOM 2232 C CA . ILE A 1 272 ? 50.813 -4.765 -78.875 1.00 97.75 272 ILE A CA 1
ATOM 2233 C C . ILE A 1 272 ? 50.756 -3.825 -80.085 1.00 97.75 272 ILE A C 1
ATOM 2235 O O . ILE A 1 272 ? 51.234 -4.179 -81.163 1.00 97.75 272 ILE A O 1
ATOM 2239 N N . LEU A 1 273 ? 50.219 -2.613 -79.914 1.00 97.50 273 LEU A N 1
ATOM 2240 C CA . LEU A 1 273 ? 50.164 -1.608 -80.980 1.00 97.50 273 LEU A CA 1
ATOM 2241 C C . LEU A 1 273 ? 51.563 -1.211 -81.465 1.00 97.50 273 LEU A C 1
ATOM 2243 O O . LEU A 1 273 ? 51.773 -1.104 -82.674 1.00 97.50 273 LEU A O 1
ATOM 2247 N N . LYS A 1 274 ? 52.530 -1.056 -80.550 1.00 97.44 274 LYS A N 1
ATOM 2248 C CA . LYS A 1 274 ? 53.929 -0.768 -80.896 1.00 97.44 274 LYS A CA 1
ATOM 2249 C C . LYS A 1 274 ? 54.554 -1.890 -81.732 1.00 97.44 274 LYS A C 1
ATOM 2251 O O . LYS A 1 274 ? 55.157 -1.606 -82.762 1.00 97.44 274 LYS A O 1
ATOM 2256 N N . VAL A 1 275 ? 54.381 -3.151 -81.332 1.00 97.62 275 VAL A N 1
ATOM 2257 C CA . VAL A 1 275 ? 54.874 -4.314 -82.096 1.00 97.62 275 VAL A CA 1
ATOM 2258 C C . VAL A 1 275 ? 54.208 -4.386 -83.473 1.00 97.62 275 VAL A C 1
ATOM 2260 O O . VAL A 1 275 ? 54.887 -4.561 -84.481 1.00 97.62 275 VAL A O 1
ATOM 2263 N N . LYS A 1 276 ? 52.889 -4.175 -83.540 1.00 96.94 276 LYS A N 1
ATOM 2264 C CA . LYS A 1 276 ? 52.133 -4.170 -84.800 1.00 96.94 276 LYS A CA 1
ATOM 2265 C C . LYS A 1 276 ? 52.594 -3.070 -85.761 1.00 96.94 276 LYS A C 1
ATOM 2267 O O . LYS A 1 276 ? 52.566 -3.284 -86.968 1.00 96.94 276 LYS A O 1
ATOM 2272 N N . ALA A 1 277 ? 52.992 -1.906 -85.247 1.00 96.62 277 ALA A N 1
ATOM 2273 C CA . ALA A 1 277 ? 53.547 -0.827 -86.060 1.00 96.62 277 ALA A CA 1
ATOM 2274 C C . ALA A 1 277 ? 54.921 -1.195 -86.643 1.00 96.62 277 ALA A C 1
ATOM 2276 O O . ALA A 1 277 ? 55.161 -0.925 -87.814 1.00 96.62 277 ALA A O 1
ATOM 2277 N N . LEU A 1 278 ? 55.784 -1.855 -85.862 1.00 96.19 278 LEU A N 1
ATOM 2278 C CA . LEU A 1 278 ? 57.101 -2.311 -86.324 1.00 96.19 278 LEU A CA 1
ATOM 2279 C C . LEU A 1 278 ? 57.011 -3.394 -87.407 1.00 96.19 278 LEU A C 1
ATOM 2281 O O . LEU A 1 278 ? 57.806 -3.377 -88.330 1.00 96.19 278 LEU A O 1
ATOM 2285 N N . LEU A 1 279 ? 56.026 -4.295 -87.332 1.00 95.69 279 LEU A N 1
ATOM 2286 C CA . LEU A 1 279 ? 55.825 -5.359 -88.330 1.00 95.69 279 LEU A CA 1
ATOM 2287 C C . LEU A 1 279 ? 55.299 -4.870 -89.694 1.00 95.69 279 LEU A C 1
ATOM 2289 O O . LEU A 1 279 ? 55.194 -5.669 -90.619 1.00 95.69 279 LEU A O 1
ATOM 2293 N N . LYS A 1 280 ? 54.892 -3.600 -89.817 1.00 92.19 280 LYS A N 1
ATOM 2294 C CA . LYS A 1 280 ? 54.400 -3.023 -91.082 1.00 92.19 280 LYS A CA 1
ATOM 2295 C C . LYS A 1 280 ? 55.501 -2.409 -91.956 1.00 92.19 280 LYS A C 1
ATOM 2297 O O . LYS A 1 280 ? 55.197 -2.061 -93.095 1.00 92.19 280 LYS A O 1
ATOM 2302 N N . TYR A 1 281 ? 56.704 -2.231 -91.415 1.00 80.69 281 TYR A N 1
ATOM 2303 C CA . TYR A 1 281 ? 57.886 -1.731 -92.120 1.00 80.69 281 TYR A CA 1
ATOM 2304 C C . TYR A 1 281 ? 58.781 -2.895 -92.537 1.00 80.69 281 TYR A C 1
ATOM 2306 O O . TYR A 1 281 ? 59.399 -2.775 -93.615 1.00 80.69 281 TYR A O 1
#

Secondary structure (DSSP, 8-state):
-------------------------S-------------TT----------------------------PPPTT-----------------------------------------------TT-------HHHHHHHHHHHHHHHHHHHHHHHHHHHHHHHHHHHHHHHHHHHHHHHHHHHHHHHHHHHHHHHHHHHHHHHHHHHHHHHHHHHHHHHHHHHHHHHHHHHHHHHHHHHHHHHHHHHHHHHHHHHHHHHHHHHHHHHHHHHHHHHHHHHHTT-

Sequence (281 aa):
MADEINPSCPIHIKMVEEEKIYFGDHDHVHMKQEELIIDEESMIAVKGEEEEVENNYGGHANVKHEELLIPDEESMIVVKEEGEEKEEPKIDDGELNQQEELPHPDETSQAADGSKITMLDPNTIPTIDISEKKESFSKKISSVPKFYNTNRRLLQKKRTISDIYQNLNLFTSKRASKYDELDKKDEIEKQILKIKLERKQEMVQKMKLKVLMEKEMSLVRFEQEKQLICLRLEQEKELASIKLEYERQLNSLKIEQEKVKLMTEEKKLKQILKVKALLKY